Protein AF-V6CM00-F1 (afdb_monomer_lite)

InterPro domains:
  IPR006568 PSP, proline-rich [PF04046] (27-70)
  IPR006568 PSP, proline-rich [SM00581] (23-80)
  IPR052115 Nuclear exosome targeting complex subunit ZCCHC8 [PTHR13316] (8-297)

Radius of gyration: 37.34 Å; chains: 1; bounding box: 90×80×132 Å

pLDDT: mean 71.05, std 20.74, range [27.67, 96.81]

Secondary structure (DSSP, 8-state):
-------------HHHHHHHHHHTT--TT---HHHHHHTT--TTBPPHHHHHHHHH-HHHHS-HHHHHHHEEPS--PPPP--S---------GGGTSPPPPPEE-GGGPPP-BTTTB--TT-B-TTTTSS----HHHHHHHHHHHHHHHHHHHHHHHHHHHHHHHHHHHHHHHHHHHHHHHHHHHHHHHHHTTTT--SS-----------------PPP---TT----SSSS----PPBPTTSPBPP--PPPHHHHTT---------------HHHHHHHHHHHHTTSS----------

Foldseek 3Di:
DDDDDDDDDPPDDPVVVVVVVVVVVDDPQDDDPVRCVVVVHDPQEADPLLVVLVVCPLQRSQDVVLQVVQWDFPPPDDDDDDPPPPPPPPPPCVQLDQRQFTAGRLVSRGDHEPRQDYDDSHDDPVVPPDDHDHNVVSRVVNSVVSRVVSVVVSVVSSVVVVVVVVVVVVVVVVVVVVVVVVVVVVVVVVVVVVPPPDDDDDDDDDDDDDDDDDDDDDDPDDPDPDPPPPPDDDDDFDADPVRDTDPPPPDDPVVVVVPDDPDDDDPDPPDDDPVVVVVVVVVVVVPPPDDDDDDDDDD

Structure (mmCIF, N/CA/C/O backbone):
data_AF-V6CM00-F1
#
_entry.id   AF-V6CM00-F1
#
loop_
_atom_site.group_PDB
_atom_site.id
_atom_site.type_symbol
_atom_site.label_atom_id
_atom_site.label_alt_id
_atom_site.label_comp_id
_atom_site.label_asym_id
_atom_site.label_entity_id
_atom_site.label_seq_id
_atom_site.pdbx_PDB_ins_code
_atom_site.Cartn_x
_atom_site.Cartn_y
_atom_site.Cartn_z
_atom_site.occupancy
_atom_site.B_iso_or_equiv
_atom_site.auth_seq_id
_atom_site.auth_comp_id
_atom_site.auth_asym_id
_atom_site.auth_atom_id
_atom_site.pdbx_PDB_model_num
ATOM 1 N N . MET A 1 1 ? 9.760 -65.261 -2.259 1.00 43.38 1 MET A N 1
ATOM 2 C CA . MET A 1 1 ? 10.195 -64.013 -1.600 1.00 43.38 1 MET A CA 1
ATOM 3 C C . MET A 1 1 ? 10.427 -62.977 -2.680 1.00 43.38 1 MET A C 1
ATOM 5 O O . MET A 1 1 ? 11.330 -63.178 -3.476 1.00 43.38 1 MET A O 1
ATOM 9 N N . ASN A 1 2 ? 9.541 -61.985 -2.783 1.00 39.00 2 ASN A N 1
ATOM 10 C CA . ASN A 1 2 ? 9.792 -60.663 -3.369 1.00 39.00 2 ASN A CA 1
ATOM 11 C C . ASN A 1 2 ? 8.518 -59.828 -3.178 1.00 39.00 2 ASN A C 1
ATOM 13 O O . ASN A 1 2 ? 7.668 -59.746 -4.063 1.00 39.00 2 ASN A O 1
ATOM 17 N N . ASP A 1 3 ? 8.395 -59.248 -1.984 1.00 41.75 3 ASP A N 1
ATOM 18 C CA . ASP A 1 3 ? 7.401 -58.226 -1.674 1.00 41.75 3 ASP A CA 1
ATOM 19 C C . ASP A 1 3 ? 7.780 -56.929 -2.390 1.00 41.75 3 ASP A C 1
ATOM 21 O O . ASP A 1 3 ? 8.780 -56.284 -2.071 1.00 41.75 3 ASP A O 1
ATOM 25 N N . LYS A 1 4 ? 6.979 -56.531 -3.381 1.00 46.19 4 LYS A N 1
ATOM 26 C CA . LYS A 1 4 ? 7.024 -55.174 -3.927 1.00 46.19 4 LYS A CA 1
ATOM 27 C C . LYS A 1 4 ? 6.105 -54.297 -3.086 1.00 46.19 4 LYS A C 1
ATOM 29 O O . LYS A 1 4 ? 4.901 -54.250 -3.320 1.00 46.19 4 LYS A O 1
ATOM 34 N N . GLN A 1 5 ? 6.693 -53.588 -2.128 1.00 46.53 5 GLN A N 1
ATOM 35 C CA . GLN A 1 5 ? 6.055 -52.452 -1.468 1.00 46.53 5 GLN A CA 1
ATOM 36 C C . GLN A 1 5 ? 5.757 -51.376 -2.524 1.00 46.53 5 GLN A C 1
ATOM 38 O O . GLN A 1 5 ? 6.670 -50.759 -3.074 1.00 46.53 5 GLN A O 1
ATOM 43 N N . GLN A 1 6 ? 4.478 -51.172 -2.839 1.00 46.66 6 GLN A N 1
ATOM 44 C CA . GLN A 1 6 ? 4.027 -49.998 -3.580 1.00 46.66 6 GLN A CA 1
ATOM 45 C C . GLN A 1 6 ? 3.951 -48.824 -2.605 1.00 46.66 6 GLN A C 1
ATOM 47 O O . GLN A 1 6 ? 3.182 -48.837 -1.648 1.00 46.66 6 GLN A O 1
ATOM 52 N N . GLN A 1 7 ? 4.790 -47.818 -2.842 1.00 44.16 7 GLN A N 1
ATOM 53 C CA . GLN A 1 7 ? 4.744 -46.546 -2.134 1.00 44.16 7 GLN A CA 1
ATOM 54 C C . GLN A 1 7 ? 3.452 -45.811 -2.512 1.00 44.16 7 GLN A C 1
ATOM 56 O O . GLN A 1 7 ? 3.249 -45.448 -3.671 1.00 44.16 7 GLN A O 1
ATOM 61 N N . HIS A 1 8 ? 2.583 -45.586 -1.528 1.00 41.78 8 HIS A N 1
ATOM 62 C CA . HIS A 1 8 ? 1.455 -44.671 -1.652 1.00 41.78 8 HIS A CA 1
ATOM 63 C C . HIS A 1 8 ? 1.978 -43.235 -1.796 1.00 41.78 8 HIS A C 1
ATOM 65 O O . HIS A 1 8 ? 2.528 -42.666 -0.856 1.00 41.78 8 HIS A O 1
ATOM 71 N N . GLN A 1 9 ? 1.793 -42.640 -2.976 1.00 43.28 9 GLN A N 1
ATOM 72 C CA . GLN A 1 9 ? 1.913 -41.194 -3.164 1.00 43.28 9 GLN A CA 1
ATOM 73 C C . GLN A 1 9 ? 0.683 -40.516 -2.537 1.00 43.28 9 GLN A C 1
ATOM 75 O O . GLN A 1 9 ? -0.441 -40.948 -2.816 1.00 43.28 9 GLN A O 1
ATOM 80 N N . PRO A 1 10 ? 0.843 -39.466 -1.713 1.00 45.88 10 PRO A N 1
ATOM 81 C CA . PRO A 1 10 ? -0.291 -38.733 -1.176 1.00 45.88 10 PRO A CA 1
ATOM 82 C C . PRO A 1 10 ? -0.965 -37.966 -2.316 1.00 45.88 10 PRO A C 1
ATOM 84 O O . PRO A 1 10 ? -0.373 -37.084 -2.939 1.00 45.88 10 PRO A O 1
ATOM 87 N N . THR A 1 11 ? -2.221 -38.300 -2.598 1.00 48.75 11 THR A N 1
ATOM 88 C CA . THR A 1 11 ? -3.079 -37.585 -3.547 1.00 48.75 11 THR A CA 1
ATOM 89 C C . THR A 1 11 ? -3.454 -36.218 -2.974 1.00 48.75 11 THR A C 1
ATOM 91 O O . THR A 1 11 ? -4.554 -36.011 -2.461 1.00 48.75 11 THR A O 1
ATOM 94 N N . GLY A 1 12 ? -2.514 -35.276 -3.023 1.00 56.31 12 GLY A N 1
ATOM 95 C CA . GLY A 1 12 ? -2.785 -33.860 -2.819 1.00 56.31 12 GLY A CA 1
ATOM 96 C C . GLY A 1 12 ? -3.671 -33.319 -3.944 1.00 56.31 12 GLY A C 1
ATOM 97 O O . GLY A 1 12 ? -3.552 -33.726 -5.099 1.00 56.31 12 GLY A O 1
ATOM 98 N N . ARG A 1 13 ? -4.586 -32.406 -3.601 1.00 51.09 13 ARG A N 1
ATOM 99 C CA . ARG A 1 13 ? -5.523 -31.751 -4.528 1.00 51.09 13 ARG A CA 1
ATOM 100 C C . ARG A 1 13 ? -4.770 -31.148 -5.726 1.00 51.09 13 ARG A C 1
ATOM 102 O O . ARG A 1 13 ? -4.040 -30.173 -5.573 1.00 51.09 13 ARG A O 1
ATOM 109 N N . ILE A 1 14 ? -4.996 -31.699 -6.920 1.00 55.84 14 ILE A N 1
ATOM 110 C CA . ILE A 1 14 ? -4.357 -31.304 -8.193 1.00 55.84 14 ILE A CA 1
ATOM 111 C C . ILE A 1 14 ? -4.495 -29.794 -8.477 1.00 55.84 14 ILE A C 1
ATOM 113 O O . ILE A 1 14 ? -3.597 -29.200 -9.070 1.00 55.84 14 ILE A O 1
ATOM 117 N N . SER A 1 15 ? -5.563 -29.151 -7.991 1.00 56.91 15 SER A N 1
ATOM 118 C CA . SER A 1 15 ? -5.809 -27.713 -8.164 1.00 56.91 15 SER A CA 1
ATOM 119 C C . SER A 1 15 ? -4.736 -26.816 -7.533 1.00 56.91 15 SER A C 1
ATOM 121 O O . SER A 1 15 ? -4.312 -25.846 -8.159 1.00 56.91 15 SER A O 1
ATOM 123 N N . GLN A 1 16 ? -4.225 -27.162 -6.346 1.00 53.91 16 GLN A N 1
ATOM 124 C CA . GLN A 1 16 ? -3.239 -26.327 -5.645 1.00 53.91 16 GLN A CA 1
ATOM 125 C C . GLN A 1 16 ? -1.853 -26.384 -6.298 1.00 53.91 16 GLN A C 1
ATOM 127 O O . GLN A 1 16 ? -1.116 -25.399 -6.301 1.00 53.91 16 GLN A O 1
ATOM 132 N N . VAL A 1 17 ? -1.500 -27.524 -6.895 1.00 54.12 17 VAL A N 1
ATOM 133 C CA . VAL A 1 17 ? -0.193 -27.721 -7.536 1.00 54.12 17 VAL A CA 1
ATOM 134 C C . VAL A 1 17 ? -0.087 -26.897 -8.823 1.00 54.12 17 VAL A C 1
ATOM 136 O O . VAL A 1 17 ? 0.962 -26.314 -9.101 1.00 54.12 17 VAL A O 1
ATOM 139 N N . THR A 1 18 ? -1.173 -26.787 -9.594 1.00 56.72 18 THR A N 1
ATOM 140 C CA . THR A 1 18 ? -1.199 -25.968 -10.815 1.00 56.72 18 THR A CA 1
ATOM 141 C C . THR A 1 18 ? -1.167 -24.467 -10.540 1.00 56.72 18 THR A C 1
ATOM 143 O O . THR A 1 18 ? -0.502 -23.744 -11.281 1.00 56.72 18 THR A O 1
ATOM 146 N N . GLU A 1 19 ? -1.828 -23.994 -9.480 1.00 57.38 19 GLU A N 1
ATOM 147 C CA . GLU A 1 19 ? -1.820 -22.574 -9.101 1.00 57.38 19 GLU A CA 1
ATOM 148 C C . GLU A 1 19 ? -0.427 -22.135 -8.645 1.00 57.38 19 GLU A C 1
ATOM 150 O O . GLU A 1 19 ? 0.125 -21.191 -9.205 1.00 57.38 19 GLU A O 1
ATOM 155 N N . GLN A 1 20 ? 0.219 -22.888 -7.751 1.00 57.66 20 GLN A N 1
ATOM 156 C CA . GLN A 1 20 ? 1.564 -22.558 -7.259 1.00 57.66 20 GLN A CA 1
ATOM 157 C C . GLN A 1 20 ? 2.617 -22.520 -8.382 1.00 57.66 20 GLN A C 1
ATOM 159 O O . GLN A 1 20 ? 3.494 -21.652 -8.401 1.00 57.66 20 GLN A O 1
ATOM 164 N N . GLN A 1 21 ? 2.519 -23.422 -9.365 1.00 58.22 21 GLN A N 1
ATOM 165 C CA . GLN A 1 21 ? 3.430 -23.448 -10.515 1.00 58.22 21 GLN A CA 1
ATOM 166 C C . GLN A 1 21 ? 3.191 -22.303 -11.513 1.00 58.22 21 GLN A C 1
ATOM 168 O O . GLN A 1 21 ? 4.114 -21.922 -12.241 1.00 58.22 21 GLN A O 1
ATOM 173 N N . GLN A 1 22 ? 1.975 -21.755 -11.585 1.00 59.97 22 GLN A N 1
ATOM 174 C CA . GLN A 1 22 ? 1.655 -20.599 -12.427 1.00 59.97 22 GLN A CA 1
ATOM 175 C C . GLN A 1 22 ? 1.949 -19.275 -11.711 1.00 59.97 22 GLN A C 1
ATOM 177 O O . GLN A 1 22 ? 2.530 -18.376 -12.318 1.00 59.97 22 GLN A O 1
ATOM 182 N N . GLU A 1 23 ? 1.648 -19.173 -10.418 1.00 58.47 23 GLU A N 1
ATOM 183 C CA . GLU A 1 23 ? 1.944 -18.010 -9.577 1.00 58.47 23 GLU A CA 1
ATOM 184 C C . GLU A 1 23 ? 3.448 -17.746 -9.462 1.00 58.47 23 GLU A C 1
ATOM 186 O O . GLU A 1 23 ? 3.878 -16.596 -9.525 1.00 58.47 23 GLU A O 1
ATOM 191 N N . ALA A 1 24 ? 4.281 -18.792 -9.416 1.00 62.12 24 ALA A N 1
ATOM 192 C CA . ALA A 1 24 ? 5.736 -18.632 -9.415 1.00 62.12 24 ALA A CA 1
ATOM 193 C C . ALA A 1 24 ? 6.270 -17.899 -10.666 1.00 62.12 24 ALA A C 1
ATOM 195 O O . ALA A 1 24 ? 7.333 -17.270 -10.617 1.00 62.12 24 ALA A O 1
ATOM 196 N N . LYS A 1 25 ? 5.541 -17.958 -11.791 1.00 79.62 25 LYS A N 1
ATOM 197 C CA . LYS A 1 25 ? 5.947 -17.340 -13.063 1.00 79.62 25 LYS A CA 1
ATOM 198 C C . LYS A 1 25 ? 5.641 -15.845 -13.109 1.00 79.62 25 LYS A C 1
ATOM 200 O O . LYS A 1 25 ? 6.354 -15.106 -13.790 1.00 79.62 25 LYS A O 1
ATOM 205 N N . PHE A 1 26 ? 4.613 -15.389 -12.397 1.00 86.50 26 PHE A N 1
ATOM 206 C CA . PHE A 1 26 ? 4.154 -14.005 -12.455 1.00 86.50 26 PHE A CA 1
ATOM 207 C C . PHE A 1 26 ? 4.493 -13.265 -11.169 1.00 86.50 26 PHE A C 1
ATOM 209 O O . PHE A 1 26 ? 3.951 -13.533 -10.103 1.00 86.50 26 PHE A O 1
ATOM 216 N N . LYS A 1 27 ? 5.388 -12.281 -11.282 1.00 90.00 27 LYS A N 1
ATOM 217 C CA . LYS A 1 27 ? 5.737 -11.397 -10.170 1.00 90.00 27 LYS A CA 1
ATOM 218 C C . LYS A 1 27 ? 5.131 -10.016 -10.394 1.00 90.00 27 LYS A C 1
ATOM 220 O O . LYS A 1 27 ? 5.276 -9.475 -11.494 1.00 90.00 27 LYS A O 1
ATOM 225 N N . PRO A 1 28 ? 4.501 -9.415 -9.374 1.00 91.81 28 PRO A N 1
ATOM 226 C CA . PRO A 1 28 ? 4.013 -8.048 -9.481 1.00 91.81 28 PRO A CA 1
ATOM 227 C C . PRO A 1 28 ? 5.147 -7.083 -9.823 1.00 91.81 28 PRO A C 1
ATOM 229 O O . PRO A 1 28 ? 6.302 -7.283 -9.440 1.00 91.81 28 PRO A O 1
ATOM 232 N N . GLY A 1 29 ? 4.808 -6.058 -10.602 1.00 90.88 29 GLY A N 1
ATOM 233 C CA . GLY A 1 29 ? 5.762 -5.061 -11.087 1.00 90.88 29 GLY A CA 1
ATOM 234 C C . GLY A 1 29 ? 6.684 -5.531 -12.220 1.00 90.88 29 GLY A C 1
ATOM 235 O O . GLY A 1 29 ? 7.403 -4.708 -12.786 1.00 90.88 29 GLY A O 1
ATOM 236 N N . ARG A 1 30 ? 6.646 -6.814 -12.616 1.00 91.75 30 ARG A N 1
ATOM 237 C CA . ARG A 1 30 ? 7.379 -7.337 -13.779 1.00 91.75 30 ARG A CA 1
ATOM 238 C C . ARG A 1 30 ? 6.427 -7.748 -14.893 1.00 91.75 30 ARG A C 1
ATOM 240 O O . ARG A 1 30 ? 5.500 -8.522 -14.684 1.00 91.75 30 ARG A O 1
ATOM 247 N N . LEU A 1 31 ? 6.703 -7.263 -16.100 1.00 92.25 31 LEU A N 1
ATOM 248 C CA . LEU A 1 31 ? 5.971 -7.631 -17.308 1.00 92.25 31 LEU A CA 1
ATOM 249 C C . LEU A 1 31 ? 6.821 -8.544 -18.179 1.00 92.25 31 LEU A C 1
ATOM 251 O O . LEU A 1 31 ? 8.006 -8.279 -18.384 1.00 92.25 31 LEU A O 1
ATOM 255 N N . SER A 1 32 ? 6.201 -9.589 -18.724 1.00 93.00 32 SER A N 1
ATOM 256 C CA . SER A 1 32 ? 6.838 -10.429 -19.737 1.00 93.00 32 SER A CA 1
ATOM 257 C C . SER A 1 32 ? 7.024 -9.651 -21.043 1.00 93.00 32 SER A C 1
ATOM 259 O O . SER A 1 32 ? 6.257 -8.736 -21.356 1.00 93.00 32 SER A O 1
ATOM 261 N N . GLN A 1 33 ? 8.020 -10.037 -21.844 1.00 93.25 33 GLN A N 1
ATOM 262 C CA . GLN A 1 33 ? 8.288 -9.373 -23.123 1.00 93.25 33 GLN A CA 1
ATOM 263 C C . GLN A 1 33 ? 7.101 -9.480 -24.090 1.00 93.25 33 GLN A C 1
ATOM 265 O O . GLN A 1 33 ? 6.806 -8.536 -24.820 1.00 93.25 33 GLN A O 1
ATOM 270 N N . ASN A 1 34 ? 6.387 -10.607 -24.065 1.00 95.12 34 ASN A N 1
ATOM 271 C CA . ASN A 1 34 ? 5.190 -10.810 -24.880 1.00 95.12 34 ASN A CA 1
ATOM 272 C C . ASN A 1 34 ? 4.064 -9.858 -24.463 1.00 95.12 34 ASN A C 1
ATOM 274 O O . ASN A 1 34 ? 3.433 -9.254 -25.325 1.00 95.12 34 ASN A O 1
ATOM 278 N N . LEU A 1 35 ? 3.858 -9.668 -23.154 1.00 93.56 35 LEU A N 1
ATOM 279 C CA . LEU A 1 35 ? 2.861 -8.726 -22.651 1.00 93.56 35 LEU A CA 1
ATOM 280 C C . LEU A 1 35 ? 3.238 -7.278 -22.985 1.00 93.56 35 LEU A C 1
ATOM 282 O O . LEU A 1 35 ? 2.377 -6.513 -23.403 1.00 93.56 35 LEU A O 1
ATOM 286 N N . ARG A 1 36 ? 4.521 -6.905 -22.871 1.00 95.31 36 ARG A N 1
ATOM 287 C CA . ARG A 1 36 ? 4.994 -5.573 -23.288 1.00 95.31 36 ARG A CA 1
ATOM 288 C C . ARG A 1 36 ? 4.700 -5.306 -24.763 1.00 95.31 36 ARG A C 1
ATOM 290 O O . ARG A 1 36 ? 4.131 -4.268 -25.075 1.00 95.31 36 ARG A O 1
ATOM 297 N N . LYS A 1 37 ? 4.999 -6.264 -25.648 1.00 96.69 37 LYS A N 1
ATOM 298 C CA . LYS A 1 37 ? 4.678 -6.166 -27.082 1.00 96.69 37 LYS A CA 1
ATOM 299 C C . LYS A 1 37 ? 3.174 -6.023 -27.330 1.00 96.69 37 LYS A C 1
ATOM 301 O O . LYS A 1 37 ? 2.784 -5.179 -28.124 1.00 96.69 37 LYS A O 1
ATOM 306 N N . ALA A 1 38 ? 2.343 -6.802 -26.635 1.00 96.81 38 ALA A N 1
ATOM 307 C CA . ALA A 1 38 ? 0.885 -6.725 -26.760 1.00 96.81 38 ALA A CA 1
ATOM 308 C C . ALA A 1 38 ? 0.313 -5.375 -26.292 1.00 96.81 38 ALA A C 1
ATOM 310 O O . ALA A 1 38 ? -0.678 -4.901 -26.835 1.00 96.81 38 ALA A O 1
ATOM 311 N N . LEU A 1 39 ? 0.954 -4.749 -25.303 1.00 95.44 39 LEU A N 1
ATOM 312 C CA . LEU A 1 39 ? 0.601 -3.422 -24.796 1.00 95.44 39 LEU A CA 1
ATOM 313 C C . LEU A 1 39 ? 1.291 -2.277 -25.555 1.00 95.44 39 LEU A C 1
ATOM 315 O O . LEU A 1 39 ? 1.176 -1.126 -25.136 1.00 95.44 39 LEU A O 1
ATOM 319 N N . SER A 1 40 ? 2.028 -2.572 -26.632 1.00 95.69 40 SER A N 1
ATOM 320 C CA . SER A 1 40 ? 2.827 -1.595 -27.385 1.00 95.69 40 SER A CA 1
ATOM 321 C C . SER A 1 40 ? 3.796 -0.792 -26.503 1.00 95.69 40 SER A C 1
ATOM 323 O O . SER A 1 40 ? 4.019 0.398 -26.721 1.00 95.69 40 SER A O 1
ATOM 325 N N . LEU A 1 41 ? 4.369 -1.445 -25.488 1.00 95.12 41 LEU A N 1
ATOM 326 C CA . LEU A 1 41 ? 5.370 -0.878 -24.588 1.00 95.12 41 LEU A CA 1
ATOM 327 C C . LEU A 1 41 ? 6.775 -1.314 -25.007 1.00 95.12 41 LEU A C 1
ATOM 329 O O . LEU A 1 41 ? 7.030 -2.497 -25.252 1.00 95.12 41 LEU A O 1
ATOM 333 N N . GLY A 1 42 ? 7.708 -0.365 -25.014 1.00 94.25 42 GLY A N 1
ATOM 334 C CA . GLY A 1 42 ? 9.131 -0.643 -25.127 1.00 94.25 42 GLY A CA 1
ATOM 335 C C . GLY A 1 42 ? 9.685 -1.445 -23.936 1.00 94.25 42 GLY A C 1
ATOM 336 O O . GLY A 1 42 ? 9.011 -1.627 -22.910 1.00 94.25 42 GLY A O 1
ATOM 337 N N . PRO A 1 43 ? 10.933 -1.935 -24.048 1.00 92.06 43 PRO A N 1
ATOM 338 C CA . PRO A 1 43 ? 11.588 -2.688 -22.976 1.00 92.06 43 PRO A CA 1
ATOM 339 C C . PRO A 1 43 ? 11.733 -1.857 -21.693 1.00 92.06 43 PRO A C 1
ATOM 341 O O . PRO A 1 43 ? 11.446 -2.363 -20.609 1.00 92.06 43 PRO A O 1
ATOM 344 N N . ASP A 1 44 ? 12.068 -0.573 -21.837 1.00 93.81 44 ASP A N 1
ATOM 345 C CA . ASP A 1 44 ? 12.322 0.361 -20.733 1.00 93.81 44 ASP A CA 1
ATOM 346 C C . ASP A 1 44 ? 11.212 1.401 -20.539 1.00 93.81 44 ASP A C 1
ATOM 348 O O . ASP A 1 44 ? 11.384 2.369 -19.801 1.00 93.81 44 ASP A O 1
ATOM 352 N N . ASP A 1 45 ? 10.067 1.225 -21.199 1.00 94.44 45 ASP A N 1
ATOM 353 C CA . ASP A 1 45 ? 8.936 2.134 -21.027 1.00 94.44 45 ASP A CA 1
ATOM 354 C C . ASP A 1 45 ? 8.214 1.848 -19.705 1.00 94.44 45 ASP A C 1
ATOM 356 O O . ASP A 1 45 ? 7.939 0.689 -19.351 1.00 94.44 45 ASP A O 1
ATOM 360 N N . ILE A 1 46 ? 7.878 2.929 -18.996 1.00 94.56 46 ILE A N 1
ATOM 361 C CA . ILE A 1 46 ? 7.039 2.900 -17.798 1.00 94.56 46 ILE A CA 1
ATOM 362 C C . ILE A 1 46 ? 5.575 2.690 -18.222 1.00 94.56 46 ILE A C 1
ATOM 364 O O . ILE A 1 46 ? 5.052 3.466 -19.028 1.00 94.56 46 ILE A O 1
ATOM 368 N N . PRO A 1 47 ? 4.879 1.671 -17.689 1.00 95.12 47 PRO A N 1
ATOM 369 C CA . PRO A 1 47 ? 3.470 1.462 -18.001 1.00 95.12 47 PRO A CA 1
ATOM 370 C C . PRO A 1 47 ? 2.549 2.577 -17.484 1.00 95.12 47 PRO A C 1
ATOM 372 O O . PRO A 1 47 ? 2.780 3.146 -16.420 1.00 95.12 47 PRO A O 1
ATOM 375 N N . GLU A 1 48 ? 1.426 2.810 -18.171 1.00 94.56 48 GLU A N 1
ATOM 376 C CA . GLU A 1 48 ? 0.506 3.922 -17.867 1.00 94.56 48 GLU A CA 1
ATOM 377 C C . GLU A 1 48 ? -0.043 3.912 -16.430 1.00 94.56 48 GLU A C 1
ATOM 379 O O . GLU A 1 48 ? -0.212 4.953 -15.798 1.00 94.56 48 GLU A O 1
ATOM 384 N N . TRP A 1 49 ? -0.311 2.733 -15.862 1.00 95.38 49 TRP A N 1
ATOM 385 C CA . TRP A 1 49 ? -0.809 2.655 -14.487 1.00 95.38 49 TRP A CA 1
ATOM 386 C C . TRP A 1 49 ? 0.211 3.119 -13.453 1.00 95.38 49 TRP A C 1
ATOM 388 O O . TRP A 1 49 ? -0.207 3.605 -12.410 1.00 95.38 49 TRP A O 1
ATOM 398 N N . VAL A 1 50 ? 1.512 3.043 -13.736 1.00 95.56 50 VAL A N 1
ATOM 399 C CA . VAL A 1 50 ? 2.537 3.572 -12.830 1.00 95.56 50 VAL A CA 1
ATOM 400 C C . VAL A 1 50 ? 2.424 5.092 -12.730 1.00 95.56 50 VAL A C 1
ATOM 402 O O . VAL A 1 50 ? 2.496 5.637 -11.633 1.00 95.56 50 VAL A O 1
ATOM 405 N N . TYR A 1 51 ? 2.133 5.782 -13.834 1.00 95.06 51 TYR A N 1
ATOM 406 C CA . TYR A 1 51 ? 1.848 7.218 -13.801 1.00 95.06 51 TYR A CA 1
ATOM 407 C C . TYR A 1 51 ? 0.610 7.546 -12.964 1.00 95.06 51 TYR A C 1
ATOM 409 O O . TYR A 1 51 ? 0.596 8.524 -12.221 1.00 95.06 51 TYR A O 1
ATOM 417 N N . ARG A 1 52 ? -0.419 6.694 -13.006 1.00 95.25 52 ARG A N 1
ATOM 418 C CA . ARG A 1 52 ? -1.584 6.838 -12.119 1.00 95.25 52 ARG A CA 1
ATOM 419 C C . ARG A 1 52 ? -1.219 6.632 -10.650 1.00 95.25 52 ARG A C 1
ATOM 421 O O . ARG A 1 52 ? -1.678 7.406 -9.818 1.00 95.25 52 ARG A O 1
ATOM 428 N N . MET A 1 53 ? -0.360 5.660 -10.340 1.00 95.06 53 MET A N 1
ATOM 429 C CA . MET A 1 53 ? 0.155 5.463 -8.980 1.00 95.06 53 MET A CA 1
ATOM 430 C C . MET A 1 53 ? 0.878 6.722 -8.485 1.00 95.06 53 MET A C 1
ATOM 432 O O . MET A 1 53 ? 0.592 7.191 -7.390 1.00 95.06 53 MET A O 1
ATOM 436 N N . ARG A 1 54 ? 1.733 7.337 -9.315 1.00 94.19 54 ARG A N 1
ATOM 437 C CA . ARG A 1 54 ? 2.431 8.592 -8.976 1.00 94.19 54 ARG A CA 1
ATOM 438 C C . ARG A 1 54 ? 1.472 9.726 -8.615 1.00 94.19 54 ARG A C 1
ATOM 440 O O . ARG A 1 54 ? 1.684 10.406 -7.618 1.00 94.19 54 ARG A O 1
ATOM 447 N N . ARG A 1 55 ? 0.392 9.902 -9.387 1.00 93.81 55 ARG A N 1
ATOM 448 C CA . ARG A 1 55 ? -0.625 10.949 -9.148 1.00 93.81 55 ARG A CA 1
ATOM 449 C C . ARG A 1 55 ? -1.396 10.760 -7.842 1.00 93.81 55 ARG A C 1
ATOM 451 O O . ARG A 1 55 ? -1.853 11.741 -7.271 1.00 93.81 55 ARG A O 1
ATOM 458 N N . LEU A 1 56 ? -1.552 9.518 -7.385 1.00 93.56 56 LEU A N 1
ATOM 459 C CA . LEU A 1 56 ? -2.180 9.204 -6.099 1.00 93.56 56 LEU A CA 1
ATOM 460 C C . LEU A 1 56 ? -1.224 9.408 -4.909 1.00 93.56 56 LEU A C 1
ATOM 462 O O . LEU A 1 56 ? -1.680 9.435 -3.769 1.00 93.56 56 LEU A O 1
ATOM 466 N N . GLY A 1 57 ? 0.078 9.568 -5.161 1.00 91.25 57 GLY A N 1
ATOM 467 C CA . GLY A 1 57 ? 1.118 9.701 -4.140 1.00 91.25 57 GLY A CA 1
ATOM 468 C C . GLY A 1 57 ? 1.714 8.360 -3.699 1.00 91.25 57 GLY A C 1
ATOM 469 O O . GLY A 1 57 ? 1.245 7.289 -4.080 1.00 91.25 57 GLY A O 1
ATOM 470 N N . PHE A 1 58 ? 2.772 8.405 -2.885 1.00 88.50 58 PHE A N 1
ATOM 471 C CA . PHE A 1 58 ? 3.554 7.215 -2.514 1.00 88.50 58 PHE A CA 1
ATOM 472 C C . PHE A 1 58 ? 2.755 6.168 -1.727 1.00 88.50 58 PHE A C 1
ATOM 474 O O . PHE A 1 58 ? 2.865 4.979 -2.016 1.00 88.50 58 PHE A O 1
ATOM 481 N N . TYR A 1 59 ? 1.915 6.602 -0.783 1.00 90.06 59 TYR A N 1
ATOM 482 C CA . TYR A 1 59 ? 1.105 5.701 0.038 1.00 90.06 59 TYR A CA 1
ATOM 483 C C . TYR A 1 59 ? -0.142 5.199 -0.699 1.00 90.06 59 TYR A C 1
ATOM 485 O O . TYR A 1 59 ? -0.275 4.005 -0.956 1.00 90.06 59 TYR A O 1
ATOM 493 N N . ARG A 1 60 ? -1.026 6.112 -1.127 1.00 92.94 60 ARG A N 1
ATOM 494 C CA . ARG A 1 60 ? -2.292 5.750 -1.798 1.00 92.94 60 ARG A CA 1
ATOM 495 C C . ARG A 1 60 ? -2.102 5.203 -3.214 1.00 92.94 60 ARG A C 1
ATOM 497 O O . ARG A 1 60 ? -2.995 4.541 -3.737 1.00 92.94 60 ARG A O 1
ATOM 504 N N . GLY A 1 61 ? -0.969 5.494 -3.848 1.00 94.94 61 GLY A N 1
ATOM 505 C CA . GLY A 1 61 ? -0.607 4.944 -5.148 1.00 94.94 61 GLY A CA 1
ATOM 506 C C . GLY A 1 61 ? -0.029 3.538 -5.069 1.00 94.94 61 GLY A C 1
ATOM 507 O O . GLY A 1 61 ? -0.156 2.786 -6.035 1.00 94.94 61 GLY A O 1
ATOM 508 N N . TYR A 1 62 ? 0.581 3.149 -3.944 1.00 95.75 62 TYR A N 1
ATOM 509 C CA . TYR A 1 62 ? 1.086 1.792 -3.788 1.00 95.75 62 TYR A CA 1
ATOM 510 C C . TYR A 1 62 ? -0.088 0.805 -3.666 1.00 95.75 62 TYR A C 1
ATOM 512 O O . TYR A 1 62 ? -1.057 1.085 -2.958 1.00 95.75 62 TYR A O 1
ATOM 520 N N . PRO A 1 63 ? -0.061 -0.359 -4.342 1.00 95.94 63 PRO A N 1
ATOM 521 C CA . PRO A 1 63 ? -1.246 -1.203 -4.393 1.00 95.94 63 PRO A CA 1
ATOM 522 C C . PRO A 1 63 ? -1.639 -1.739 -3.004 1.00 95.94 63 PRO A C 1
ATOM 524 O O . PRO A 1 63 ? -0.839 -2.430 -2.361 1.00 95.94 63 PRO A O 1
ATOM 527 N N . PRO A 1 64 ? -2.891 -1.525 -2.558 1.00 94.31 64 PRO A N 1
ATOM 528 C CA . PRO A 1 64 ? -3.297 -1.801 -1.180 1.00 94.31 64 PRO A CA 1
ATOM 529 C C . PRO A 1 64 ? -3.258 -3.294 -0.835 1.00 94.31 64 PRO A C 1
ATOM 531 O O . PRO A 1 64 ? -2.927 -3.673 0.285 1.00 94.31 64 PRO A O 1
ATOM 534 N N . GLY A 1 65 ? -3.544 -4.176 -1.799 1.00 94.19 65 GLY A N 1
ATOM 535 C CA . GLY A 1 65 ? -3.469 -5.625 -1.586 1.00 94.19 65 GLY A CA 1
ATOM 536 C C . GLY A 1 65 ? -2.048 -6.112 -1.290 1.00 94.19 65 GLY A C 1
ATOM 537 O O . GLY A 1 65 ? -1.858 -6.981 -0.442 1.00 94.19 65 GLY A O 1
ATOM 538 N N . TYR A 1 66 ? -1.043 -5.530 -1.949 1.00 94.69 66 TYR A N 1
ATOM 539 C CA . TYR A 1 66 ? 0.359 -5.850 -1.683 1.00 94.69 66 TYR A CA 1
ATOM 540 C C . TYR A 1 66 ? 0.867 -5.163 -0.417 1.00 94.69 66 TYR A C 1
ATOM 542 O O . TYR A 1 66 ? 1.626 -5.779 0.324 1.00 94.69 66 TYR A O 1
ATOM 550 N N . LEU A 1 67 ? 0.383 -3.953 -0.120 1.00 93.62 67 LEU A N 1
ATOM 551 C CA . LEU A 1 67 ? 0.658 -3.273 1.146 1.00 93.62 67 LEU A CA 1
ATOM 552 C C . LEU A 1 67 ? 0.220 -4.122 2.341 1.00 93.62 67 LEU A C 1
ATOM 554 O O . LEU A 1 67 ? 1.009 -4.393 3.238 1.00 93.62 67 LEU A O 1
ATOM 558 N N . ARG A 1 68 ? -1.014 -4.635 2.314 1.00 92.75 68 ARG A N 1
ATOM 559 C CA . ARG A 1 68 ? -1.545 -5.499 3.380 1.00 92.75 68 ARG A CA 1
ATOM 560 C C . ARG A 1 68 ? -0.707 -6.760 3.584 1.00 92.75 68 ARG A C 1
ATOM 562 O O . ARG A 1 68 ? -0.541 -7.189 4.717 1.00 92.75 68 ARG A O 1
ATOM 569 N N . LYS A 1 69 ? -0.165 -7.336 2.505 1.00 92.94 69 LYS A N 1
ATOM 570 C CA . LYS A 1 69 ? 0.716 -8.515 2.567 1.00 92.94 69 LYS A CA 1
ATOM 571 C C . LYS A 1 69 ? 2.104 -8.196 3.128 1.00 92.94 69 LYS A C 1
ATOM 573 O O . LYS A 1 69 ? 2.728 -9.088 3.699 1.00 92.94 69 LYS A O 1
ATOM 578 N N . SER A 1 70 ? 2.589 -6.963 2.962 1.00 92.94 70 SER A N 1
ATOM 579 C CA . SER A 1 70 ? 3.861 -6.522 3.543 1.00 92.94 70 SER A CA 1
ATOM 580 C C . SER A 1 70 ? 3.764 -6.129 5.015 1.00 92.94 70 SER A C 1
ATOM 582 O O . SER A 1 70 ? 4.796 -6.012 5.664 1.00 92.94 70 SER A O 1
ATOM 584 N N . LEU A 1 71 ? 2.560 -5.944 5.557 1.00 93.44 71 LEU A N 1
ATOM 585 C CA . LEU A 1 71 ? 2.370 -5.611 6.966 1.00 93.44 71 LEU A CA 1
ATOM 586 C C . LEU A 1 71 ? 2.472 -6.852 7.854 1.00 93.44 71 LEU A C 1
ATOM 588 O O . LEU A 1 71 ? 1.776 -7.846 7.648 1.00 93.44 71 LEU A O 1
ATOM 592 N N . LYS A 1 72 ? 3.304 -6.762 8.889 1.00 90.62 72 LYS A N 1
ATOM 593 C CA . LYS A 1 72 ? 3.358 -7.706 10.002 1.00 90.62 72 LYS A CA 1
ATOM 594 C C . LYS A 1 72 ? 2.550 -7.125 11.161 1.00 90.62 72 LYS A C 1
ATOM 596 O O . LYS A 1 72 ? 2.840 -6.032 11.639 1.00 90.62 72 LYS A O 1
ATOM 601 N N . ARG A 1 73 ? 1.527 -7.858 11.602 1.00 83.81 73 ARG A N 1
ATOM 602 C CA . ARG A 1 73 ? 0.777 -7.558 12.827 1.00 83.81 73 ARG A CA 1
ATOM 603 C C . ARG A 1 73 ? 1.316 -8.457 13.924 1.00 83.81 73 ARG A C 1
ATOM 605 O O . ARG A 1 73 ? 1.260 -9.673 13.775 1.00 83.81 73 ARG A O 1
ATOM 612 N N . GLU A 1 74 ? 1.850 -7.871 14.984 1.00 72.06 74 GLU A N 1
ATOM 613 C CA . GLU A 1 74 ? 2.439 -8.642 16.086 1.00 72.06 74 GLU A CA 1
ATOM 614 C C . GLU A 1 74 ? 1.390 -9.045 17.139 1.00 72.06 74 GLU A C 1
ATOM 616 O O . GLU A 1 74 ? 1.619 -9.977 17.898 1.00 72.06 74 GLU A O 1
ATOM 621 N N . PHE A 1 75 ? 0.199 -8.433 17.105 1.00 64.75 75 PHE A N 1
ATOM 622 C CA . PHE A 1 75 ? -0.826 -8.516 18.163 1.00 64.75 75 PHE A CA 1
ATOM 623 C C . PHE A 1 75 ? -2.130 -9.179 17.714 1.00 64.75 75 PHE A C 1
ATOM 625 O O . PHE A 1 75 ? -3.187 -8.921 18.277 1.00 64.75 75 PHE A O 1
ATOM 632 N N . ALA A 1 76 ? -2.104 -10.000 16.662 1.00 61.56 76 ALA A N 1
ATOM 633 C CA . ALA A 1 76 ? -3.275 -10.799 16.303 1.00 61.56 76 ALA A CA 1
ATOM 634 C C . ALA A 1 76 ? -3.404 -11.988 17.272 1.00 61.56 76 ALA A C 1
ATOM 636 O O . ALA A 1 76 ? -3.233 -13.138 16.876 1.00 61.56 76 ALA A O 1
ATOM 637 N N . THR A 1 77 ? -3.638 -11.712 18.555 1.00 61.06 77 THR A N 1
ATOM 638 C CA . THR A 1 77 ? -3.985 -12.731 19.541 1.00 61.06 77 THR A CA 1
ATOM 639 C C . THR A 1 77 ? -5.458 -13.080 19.359 1.00 61.06 77 THR A C 1
ATOM 641 O O . THR A 1 77 ? -6.337 -12.219 19.324 1.00 61.06 77 THR A O 1
ATOM 644 N N . LEU A 1 78 ? -5.730 -14.366 19.148 1.00 68.50 78 LEU A N 1
ATOM 645 C CA . LEU A 1 78 ? -7.089 -14.885 19.094 1.00 68.50 78 LEU A CA 1
ATOM 646 C C . LEU A 1 78 ? -7.655 -14.846 20.518 1.00 68.50 78 LEU A C 1
ATOM 648 O O . LEU A 1 78 ? -7.102 -15.500 21.401 1.00 68.50 78 LEU A O 1
ATOM 652 N N . LYS A 1 79 ? -8.737 -14.097 20.749 1.00 67.81 79 LYS A N 1
ATOM 653 C CA . LYS A 1 79 ? -9.480 -14.190 22.011 1.00 67.81 79 LYS A CA 1
ATOM 654 C C . LYS A 1 79 ? -10.271 -15.494 22.015 1.00 67.81 79 LYS A C 1
ATOM 656 O O . LYS A 1 79 ? -11.102 -15.712 21.136 1.00 67.81 79 LYS A O 1
ATOM 661 N N . ILE A 1 80 ? -9.970 -16.365 22.971 1.00 73.62 80 ILE A N 1
ATOM 662 C CA . ILE A 1 80 ? -10.671 -17.633 23.178 1.00 73.62 80 ILE A CA 1
ATOM 663 C C . ILE A 1 80 ? -11.635 -17.413 24.341 1.00 73.62 80 ILE A C 1
ATOM 665 O O . ILE A 1 80 ? -11.195 -17.124 25.450 1.00 73.62 80 ILE A O 1
ATOM 669 N N . TYR A 1 81 ? -12.933 -17.530 24.076 1.00 73.38 81 TYR A N 1
ATOM 670 C CA . TYR A 1 81 ? -13.958 -17.538 25.115 1.00 73.38 81 TYR A CA 1
ATOM 671 C C . TYR A 1 81 ? -14.217 -18.994 25.509 1.00 73.38 81 TYR A C 1
ATOM 673 O O . TYR A 1 81 ? -14.670 -19.786 24.682 1.00 73.38 81 TYR A O 1
ATOM 681 N N . SER A 1 82 ? -13.860 -19.355 26.740 1.00 72.12 82 SER A N 1
ATOM 682 C CA . SER A 1 82 ? -14.166 -20.658 27.340 1.00 72.12 82 SER A CA 1
ATOM 683 C C . SER A 1 82 ? -15.548 -20.605 27.998 1.00 72.12 82 SER A C 1
ATOM 685 O O . SER A 1 82 ? -15.906 -19.584 28.574 1.00 72.12 82 SER A O 1
ATOM 687 N N . GLU A 1 83 ? -16.294 -21.709 27.963 1.00 68.44 83 GLU A N 1
ATOM 688 C CA . GLU A 1 83 ? -17.645 -21.844 28.548 1.00 68.44 83 GLU A CA 1
ATOM 689 C C . GLU A 1 83 ? -17.653 -22.009 30.087 1.00 68.44 83 GLU A C 1
ATOM 691 O O . GLU A 1 83 ? -18.719 -22.114 30.692 1.00 68.44 83 GLU A O 1
ATOM 696 N N . ASP A 1 84 ? -16.482 -22.014 30.741 1.00 57.16 84 ASP A N 1
ATOM 697 C CA . ASP A 1 84 ? -16.372 -22.070 32.205 1.00 57.16 84 ASP A CA 1
ATOM 698 C C . ASP A 1 84 ? -16.743 -20.710 32.816 1.00 57.16 84 ASP A C 1
ATOM 700 O O . ASP A 1 84 ? -15.920 -19.815 33.023 1.00 57.16 84 ASP A O 1
ATOM 704 N N . HIS A 1 85 ? -18.035 -20.558 33.090 1.00 54.72 85 HIS A N 1
ATOM 705 C CA . HIS A 1 85 ? -18.627 -19.423 33.779 1.00 54.72 85 HIS A CA 1
ATOM 706 C C . HIS A 1 85 ? -18.242 -19.397 35.268 1.00 54.72 85 HIS A C 1
ATOM 708 O O . HIS A 1 85 ? -19.038 -19.749 36.133 1.00 54.72 85 HIS A O 1
ATOM 714 N N . ASN A 1 86 ? -17.052 -18.882 35.583 1.00 51.50 86 ASN A N 1
ATOM 715 C CA . ASN A 1 86 ? -16.908 -18.017 36.754 1.00 51.50 86 ASN A CA 1
ATOM 716 C C . ASN A 1 86 ? -17.002 -16.582 36.251 1.00 51.50 86 ASN A C 1
ATOM 718 O O . ASN A 1 86 ? -16.037 -15.992 35.774 1.00 51.50 86 ASN A O 1
ATOM 722 N N . GLN A 1 87 ? -18.225 -16.069 36.293 1.00 51.50 87 GLN A N 1
ATOM 723 C CA . GLN A 1 87 ? -18.644 -14.762 35.809 1.00 51.50 87 GLN A CA 1
ATOM 724 C C . GLN A 1 87 ? -18.180 -13.652 36.767 1.00 51.50 87 GLN A C 1
ATOM 726 O O . GLN A 1 87 ? -18.968 -12.826 37.211 1.00 51.50 87 GLN A O 1
ATOM 731 N N . GLU A 1 88 ? -16.895 -13.645 37.115 1.00 48.84 88 GLU A N 1
ATOM 732 C CA . GLU A 1 88 ? -16.230 -12.412 37.505 1.00 48.84 88 GLU A CA 1
ATOM 733 C C . GLU A 1 88 ? -15.854 -11.732 36.200 1.00 48.84 88 GLU A C 1
ATOM 735 O O . GLU A 1 88 ? -15.024 -12.215 35.430 1.00 48.84 88 GLU A O 1
ATOM 740 N N . GLU A 1 89 ? -16.582 -10.661 35.908 1.00 56.28 89 GLU A N 1
ATOM 741 C CA . GLU A 1 89 ? -16.357 -9.811 34.758 1.00 56.28 89 GLU A CA 1
ATOM 742 C C . GLU A 1 89 ? -14.910 -9.357 34.767 1.00 56.28 89 GLU A C 1
ATOM 744 O O . GLU A 1 89 ? -14.532 -8.421 35.471 1.00 56.28 89 GLU A O 1
ATOM 749 N N . VAL A 1 90 ? -14.086 -10.027 33.970 1.00 51.31 90 VAL A N 1
ATOM 750 C CA . VAL A 1 90 ? -12.804 -9.468 33.596 1.00 51.31 90 VAL A CA 1
ATOM 751 C C . VAL A 1 90 ? -13.140 -8.364 32.602 1.00 51.31 90 VAL A C 1
ATOM 753 O O . VAL A 1 90 ? -13.146 -8.556 31.383 1.00 51.31 90 VAL A O 1
ATOM 756 N N . ASP A 1 91 ? -13.515 -7.218 33.168 1.00 51.06 91 ASP A N 1
ATOM 757 C CA . ASP A 1 91 ? -13.404 -5.889 32.591 1.00 51.06 91 ASP A CA 1
ATOM 758 C C . ASP A 1 91 ? -11.925 -5.727 32.210 1.00 51.06 91 ASP A C 1
ATOM 760 O O . ASP A 1 91 ? -11.111 -5.163 32.935 1.00 51.06 91 ASP A O 1
ATOM 764 N N . ASN A 1 92 ? -11.531 -6.372 31.113 1.00 52.44 92 ASN A N 1
ATOM 765 C CA . ASN A 1 92 ? -10.186 -6.263 30.592 1.00 52.44 92 ASN A CA 1
ATOM 766 C C . ASN A 1 92 ? -10.097 -4.864 29.991 1.00 52.44 92 ASN A C 1
ATOM 768 O O . ASN A 1 92 ? -10.509 -4.638 28.852 1.00 52.44 92 ASN A O 1
ATOM 772 N N . ASP A 1 93 ? -9.551 -3.928 30.765 1.00 54.41 93 ASP A N 1
ATOM 773 C CA . ASP A 1 93 ? -9.159 -2.596 30.294 1.00 54.41 93 ASP A CA 1
ATOM 774 C C . ASP A 1 93 ? -8.194 -2.666 29.086 1.00 54.41 93 ASP A C 1
ATOM 776 O O . ASP A 1 93 ? -8.026 -1.679 28.371 1.00 54.41 93 ASP A O 1
ATOM 780 N N . ASP A 1 94 ? -7.633 -3.848 28.794 1.00 58.41 94 ASP A N 1
ATOM 781 C CA . ASP A 1 94 ? -6.842 -4.163 27.597 1.00 58.41 94 ASP A CA 1
ATOM 782 C C . ASP A 1 94 ? -7.549 -3.808 26.273 1.00 58.41 94 ASP A C 1
ATOM 784 O O . ASP A 1 94 ? -6.882 -3.554 25.268 1.00 58.41 94 ASP A O 1
ATOM 788 N N . ASP A 1 95 ? -8.888 -3.776 26.232 1.00 63.59 95 ASP A N 1
ATOM 789 C CA . ASP A 1 95 ? -9.622 -3.376 25.021 1.00 63.59 95 ASP A CA 1
ATOM 790 C C . ASP A 1 95 ? -9.610 -1.864 24.764 1.00 63.59 95 ASP A C 1
ATOM 792 O O . ASP A 1 95 ? -9.772 -1.427 23.619 1.00 63.59 95 ASP A O 1
ATOM 796 N N . GLU A 1 96 ? -9.346 -1.056 25.794 1.00 66.50 96 GLU A N 1
ATOM 797 C CA . GLU A 1 96 ? -9.237 0.397 25.660 1.00 66.50 96 GLU A CA 1
ATOM 798 C C . GLU A 1 96 ? -7.838 0.865 25.244 1.00 66.50 96 GLU A C 1
ATOM 800 O O . GLU A 1 96 ? -7.675 2.020 24.832 1.00 66.50 96 GLU A O 1
ATOM 805 N N . GLU A 1 97 ? -6.830 -0.007 25.316 1.00 77.56 97 GLU A N 1
ATOM 806 C CA . GLU A 1 97 ? -5.477 0.338 24.902 1.00 77.56 97 GLU A CA 1
ATOM 807 C C . GLU A 1 97 ? -5.332 0.314 23.369 1.00 77.56 97 GLU A C 1
ATOM 809 O O . GLU A 1 97 ? -5.859 -0.542 22.641 1.00 77.56 97 GLU A O 1
ATOM 814 N N . ALA A 1 98 ? -4.605 1.308 22.853 1.00 80.69 98 ALA A N 1
ATOM 815 C CA . ALA A 1 98 ? -4.292 1.390 21.437 1.00 80.69 98 ALA A CA 1
ATOM 816 C C . ALA A 1 98 ? -3.347 0.247 21.063 1.00 80.69 98 ALA A C 1
ATOM 818 O O . ALA A 1 98 ? -2.229 0.145 21.571 1.00 80.69 98 ALA A O 1
ATOM 819 N N . ARG A 1 99 ? -3.772 -0.597 20.122 1.00 84.00 99 ARG A N 1
ATOM 820 C CA . ARG A 1 99 ? -2.922 -1.671 19.614 1.00 84.00 99 ARG A CA 1
ATOM 821 C C . ARG A 1 99 ? -1.735 -1.047 18.883 1.00 84.00 99 ARG A C 1
ATOM 823 O O . ARG A 1 99 ? -1.924 -0.063 18.161 1.00 84.00 99 ARG A O 1
ATOM 830 N N . PRO A 1 100 ? -0.525 -1.616 18.979 1.00 85.62 100 PRO A N 1
ATOM 831 C CA . PRO A 1 100 ? 0.621 -1.022 18.307 1.00 85.62 100 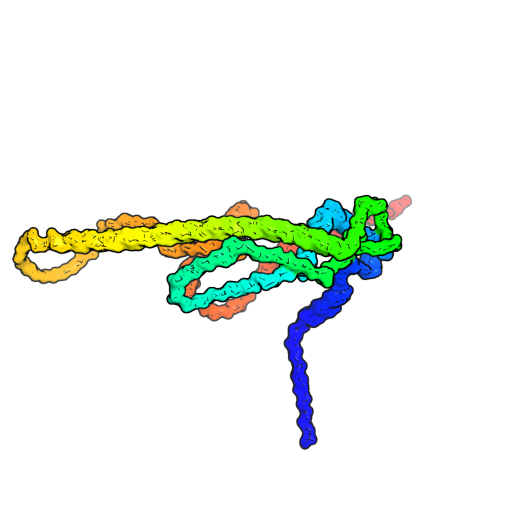PRO A CA 1
ATOM 832 C C . PRO A 1 100 ? 0.484 -1.109 16.784 1.00 85.62 100 PRO A C 1
ATOM 834 O O . PRO A 1 100 ? -0.129 -2.034 16.236 1.00 85.62 100 PRO A O 1
ATOM 837 N N . ALA A 1 101 ? 1.058 -0.121 16.098 1.00 88.62 101 ALA A N 1
ATOM 838 C CA . ALA A 1 101 ? 0.966 -0.015 14.649 1.00 88.62 101 ALA A CA 1
ATOM 839 C C . ALA A 1 101 ? 1.635 -1.209 13.947 1.00 88.62 101 ALA A C 1
ATOM 841 O O . ALA A 1 101 ? 2.677 -1.692 14.394 1.00 88.62 101 ALA A O 1
ATOM 842 N N . PRO A 1 102 ? 1.070 -1.690 12.825 1.00 92.06 102 PRO A N 1
ATOM 843 C CA . PRO A 1 102 ? 1.687 -2.759 12.060 1.00 92.06 102 PRO A CA 1
ATOM 844 C C . PRO A 1 102 ? 3.005 -2.297 11.425 1.00 92.06 102 PRO A C 1
ATOM 846 O O . PRO A 1 102 ? 3.124 -1.173 10.930 1.00 92.06 102 PRO A O 1
ATOM 849 N N . THR A 1 103 ? 3.978 -3.204 11.386 1.00 93.44 103 THR A N 1
ATOM 850 C CA . THR A 1 103 ? 5.319 -2.934 10.850 1.00 93.44 103 THR A CA 1
ATOM 851 C C . THR A 1 103 ? 5.434 -3.440 9.418 1.00 93.44 103 THR A C 1
ATOM 853 O O . THR A 1 103 ? 5.051 -4.571 9.107 1.00 93.44 103 THR A O 1
ATOM 856 N N . ILE A 1 104 ? 5.978 -2.620 8.526 1.00 94.88 104 ILE A N 1
ATOM 857 C CA . ILE A 1 104 ? 6.230 -2.963 7.131 1.00 94.88 104 ILE A CA 1
ATOM 858 C C . ILE A 1 104 ? 7.476 -3.833 7.034 1.00 94.88 104 ILE A C 1
ATOM 860 O O . ILE A 1 104 ? 8.553 -3.492 7.512 1.00 94.88 104 ILE A O 1
ATOM 864 N N . GLN A 1 105 ? 7.330 -4.961 6.351 1.00 94.19 105 GLN A N 1
ATOM 865 C CA . GLN A 1 105 ? 8.434 -5.833 5.987 1.00 94.19 105 GLN A CA 1
ATOM 866 C C . GLN A 1 105 ? 8.946 -5.444 4.599 1.00 94.19 105 GLN A C 1
ATOM 868 O O . GLN A 1 105 ? 8.311 -5.775 3.593 1.00 94.19 105 GLN A O 1
ATOM 873 N N . SER A 1 106 ? 10.105 -4.782 4.537 1.00 93.94 106 SER A N 1
ATOM 874 C CA . SER A 1 106 ? 10.720 -4.304 3.287 1.00 93.94 106 SER A CA 1
ATOM 875 C C . SER A 1 106 ? 10.913 -5.418 2.251 1.00 93.94 106 SER A C 1
ATOM 877 O O . SER A 1 106 ? 10.739 -5.196 1.056 1.00 93.94 106 SER A O 1
ATOM 879 N N . GLU A 1 107 ? 11.175 -6.650 2.698 1.00 93.94 107 GLU A N 1
ATOM 880 C CA . GLU A 1 107 ? 11.328 -7.841 1.845 1.00 93.94 107 GLU A CA 1
ATOM 881 C C . GLU A 1 107 ? 10.070 -8.185 1.035 1.00 93.94 107 GLU A C 1
ATOM 883 O O . 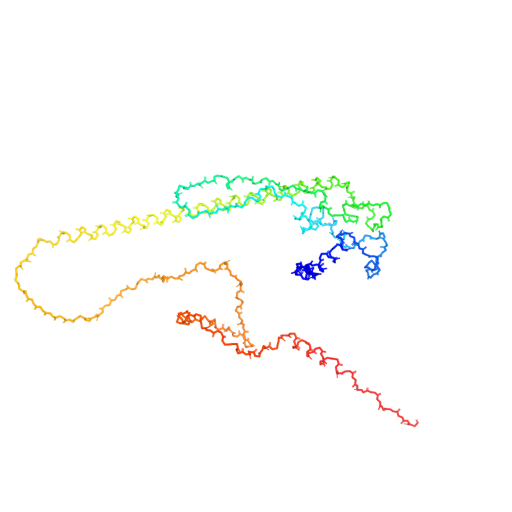GLU A 1 107 ? 10.149 -8.748 -0.059 1.00 93.94 107 GLU A O 1
ATOM 888 N N . LYS A 1 108 ? 8.893 -7.852 1.572 1.00 93.31 108 LYS A N 1
ATOM 889 C CA . LYS A 1 108 ? 7.594 -8.131 0.949 1.00 93.31 108 LYS A CA 1
ATOM 890 C C . LYS A 1 108 ? 7.073 -6.959 0.119 1.00 93.31 108 LYS A C 1
ATOM 892 O O . LYS A 1 108 ? 6.047 -7.096 -0.548 1.00 93.31 108 LYS A O 1
ATOM 897 N N . VAL A 1 109 ? 7.755 -5.815 0.143 1.00 94.31 109 VAL A N 1
ATOM 898 C CA . VAL A 1 109 ? 7.404 -4.661 -0.684 1.00 94.31 109 VAL A CA 1
ATOM 899 C C . VAL A 1 109 ? 7.856 -4.930 -2.122 1.00 94.31 109 VAL A C 1
ATOM 901 O O . VAL A 1 109 ? 9.017 -5.212 -2.409 1.00 94.31 109 VAL A O 1
ATOM 904 N N . HIS A 1 110 ? 6.914 -4.865 -3.059 1.00 94.12 110 HIS A N 1
ATOM 905 C CA . HIS A 1 110 ? 7.161 -5.142 -4.466 1.00 94.12 110 HIS A CA 1
ATOM 906 C C . HIS A 1 110 ? 7.642 -3.903 -5.213 1.00 94.12 110 HIS A C 1
ATOM 908 O O . HIS A 1 110 ? 7.156 -2.790 -5.010 1.00 94.12 110 HIS A O 1
ATOM 914 N N . PHE A 1 111 ? 8.568 -4.113 -6.146 1.00 94.75 111 PHE A N 1
ATOM 915 C CA . PHE A 1 111 ? 9.123 -3.040 -6.960 1.00 94.75 111 PHE A CA 1
ATOM 916 C C . PHE A 1 111 ? 8.277 -2.765 -8.202 1.00 94.75 111 PHE A C 1
ATOM 918 O O . PHE A 1 111 ? 8.046 -3.656 -9.016 1.00 94.75 111 PHE A O 1
ATOM 925 N N . TYR A 1 112 ? 7.928 -1.502 -8.397 1.00 95.12 112 TYR A N 1
ATOM 926 C CA . TYR A 1 112 ? 7.303 -0.945 -9.585 1.00 95.12 112 TYR A CA 1
ATOM 927 C C . TYR A 1 112 ? 8.262 0.073 -10.202 1.00 95.12 112 TYR A C 1
ATOM 929 O O . TYR A 1 112 ? 8.589 1.095 -9.591 1.00 95.12 112 TYR A O 1
ATOM 937 N N . MET A 1 113 ? 8.743 -0.226 -11.412 1.00 93.12 113 MET A N 1
ATOM 938 C CA . MET A 1 113 ? 9.731 0.617 -12.091 1.00 93.12 113 MET A CA 1
ATOM 939 C C . MET A 1 113 ? 9.142 1.998 -12.369 1.00 93.12 113 MET A C 1
ATOM 941 O O . MET A 1 113 ? 8.066 2.103 -12.950 1.00 93.12 113 MET A O 1
ATOM 945 N N . GLY A 1 114 ? 9.846 3.041 -11.941 1.00 92.44 114 GLY A N 1
ATOM 946 C CA . GLY A 1 114 ? 9.406 4.426 -12.017 1.00 92.44 114 GLY A CA 1
ATOM 947 C C . GLY A 1 114 ? 8.529 4.884 -10.850 1.00 92.44 114 GLY A C 1
ATOM 948 O O . GLY A 1 114 ? 8.188 6.059 -10.822 1.00 92.44 114 GLY A O 1
ATOM 949 N N . PHE A 1 115 ? 8.163 4.027 -9.892 1.00 95.06 115 PHE A N 1
ATOM 950 C CA . PHE A 1 115 ? 7.377 4.434 -8.717 1.00 95.06 115 PHE A CA 1
ATOM 951 C C . PHE A 1 115 ? 8.191 4.393 -7.424 1.00 95.06 115 PHE A C 1
ATOM 953 O O . PHE A 1 115 ? 8.404 5.426 -6.807 1.00 95.06 115 PHE A O 1
ATOM 960 N N . ASN A 1 116 ? 8.675 3.210 -7.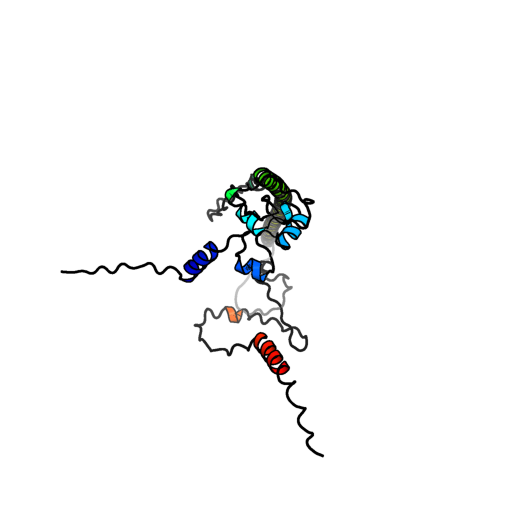042 1.00 94.25 116 ASN A N 1
ATOM 961 C CA . ASN A 1 116 ? 9.492 2.995 -5.839 1.00 94.25 116 ASN A CA 1
ATOM 962 C C . ASN A 1 116 ? 10.883 2.422 -6.154 1.00 94.25 116 ASN A C 1
ATOM 964 O O . ASN A 1 116 ? 11.655 2.107 -5.254 1.00 94.25 116 ASN A O 1
ATOM 968 N N . LYS A 1 117 ? 11.199 2.238 -7.440 1.00 92.62 117 LYS A N 1
ATOM 969 C CA . LYS A 1 117 ? 12.528 1.859 -7.919 1.00 92.62 117 LYS A CA 1
ATOM 970 C C . LYS A 1 117 ? 12.758 2.418 -9.316 1.00 92.62 117 LYS A C 1
ATOM 972 O O . LYS A 1 117 ? 11.842 2.421 -10.134 1.00 92.62 117 LYS A O 1
ATOM 977 N N . THR A 1 118 ? 13.971 2.870 -9.604 1.00 91.38 118 THR A N 1
ATOM 978 C CA . THR A 1 118 ? 14.351 3.444 -10.903 1.00 91.38 118 THR A CA 1
ATOM 979 C C . THR A 1 118 ? 15.720 2.927 -11.356 1.00 91.38 118 THR A C 1
ATOM 981 O O . THR A 1 118 ? 16.458 2.343 -10.562 1.00 91.38 118 THR A O 1
ATOM 984 N N . TYR A 1 119 ? 16.039 3.096 -12.638 1.00 89.88 119 TYR A N 1
ATOM 985 C CA . TYR A 1 119 ? 17.356 2.832 -13.225 1.00 89.88 119 TYR A CA 1
ATOM 986 C C . TYR A 1 119 ? 17.585 3.770 -14.419 1.00 89.88 119 TYR A C 1
ATOM 988 O O . TYR A 1 119 ? 16.629 4.263 -15.012 1.00 89.88 119 TYR A O 1
ATOM 996 N N . GLY A 1 120 ? 18.846 4.017 -14.788 1.00 88.69 120 GLY A N 1
ATOM 997 C CA . GLY A 1 120 ? 19.199 5.099 -15.722 1.00 88.69 120 GLY A CA 1
ATOM 998 C C . GLY A 1 120 ? 18.627 4.984 -17.142 1.00 88.69 120 GLY A C 1
ATOM 999 O O . GLY A 1 120 ? 18.432 5.999 -17.798 1.00 88.69 120 GLY A O 1
ATOM 1000 N N . ALA A 1 121 ? 18.324 3.774 -17.617 1.00 90.81 121 ALA A N 1
ATOM 1001 C CA . ALA A 1 121 ? 17.755 3.554 -18.951 1.00 90.81 121 ALA A CA 1
ATOM 1002 C C . ALA A 1 121 ? 16.216 3.668 -19.000 1.00 90.81 121 ALA A C 1
ATOM 1004 O O . ALA A 1 121 ? 15.629 3.538 -20.075 1.00 90.81 121 ALA A O 1
ATOM 1005 N N . LEU A 1 122 ? 15.558 3.914 -17.862 1.00 91.81 122 LEU A N 1
ATOM 1006 C CA . LEU A 1 122 ? 14.104 3.980 -17.777 1.00 91.81 122 LEU A CA 1
ATOM 1007 C C . LEU A 1 122 ? 13.559 5.189 -18.553 1.00 91.81 122 LEU A C 1
ATOM 1009 O O . LEU A 1 122 ? 13.932 6.337 -18.306 1.00 91.81 122 LEU A O 1
ATOM 1013 N N . ARG A 1 123 ? 12.639 4.938 -19.487 1.00 91.81 123 ARG A N 1
ATOM 1014 C CA . ARG A 1 123 ? 12.037 5.976 -20.327 1.00 91.81 123 ARG A CA 1
ATOM 1015 C C . ARG A 1 123 ? 10.854 6.612 -19.616 1.00 91.81 123 ARG A C 1
ATOM 1017 O O . ARG A 1 123 ? 9.752 6.062 -19.598 1.00 91.81 123 ARG A O 1
ATOM 1024 N N . ASP A 1 124 ? 11.089 7.796 -19.057 1.00 91.94 124 ASP A N 1
ATOM 1025 C CA . ASP A 1 124 ? 10.064 8.558 -18.354 1.00 91.94 124 ASP A CA 1
ATOM 1026 C C . ASP A 1 124 ? 9.484 9.711 -19.195 1.00 91.94 124 ASP A C 1
ATOM 1028 O O . ASP A 1 124 ? 10.149 10.708 -19.482 1.00 91.94 124 ASP A O 1
ATOM 1032 N N . ARG A 1 125 ? 8.194 9.602 -19.534 1.00 90.88 125 ARG A N 1
ATOM 1033 C CA . ARG A 1 125 ? 7.403 10.639 -20.217 1.00 90.88 125 ARG A CA 1
ATOM 1034 C C . ARG A 1 125 ? 7.241 11.915 -19.391 1.00 90.88 125 ARG A C 1
ATOM 1036 O O . ARG A 1 125 ? 7.099 12.995 -19.961 1.00 90.88 125 ARG A O 1
ATOM 1043 N N . GLU A 1 126 ? 7.258 11.814 -18.064 1.00 88.50 126 GLU A N 1
ATOM 1044 C CA . GLU A 1 126 ? 7.084 12.956 -17.162 1.00 88.50 126 GLU A CA 1
ATOM 1045 C C . GLU A 1 126 ? 8.390 13.720 -16.902 1.00 88.50 126 GLU A C 1
ATOM 1047 O O . GLU A 1 126 ? 8.357 14.729 -16.200 1.00 88.50 126 GLU A O 1
ATOM 1052 N N . ARG A 1 127 ? 9.516 13.281 -17.493 1.00 81.50 127 ARG A N 1
ATOM 1053 C CA . ARG A 1 127 ? 10.828 13.957 -17.461 1.00 81.50 127 ARG A CA 1
ATOM 1054 C C . ARG A 1 127 ? 11.278 14.372 -16.052 1.00 81.50 127 ARG A C 1
ATOM 1056 O O . ARG A 1 127 ? 11.775 15.477 -15.865 1.00 81.50 127 ARG A O 1
ATOM 1063 N N . GLY A 1 128 ? 11.085 13.503 -15.060 1.00 78.81 128 GLY A N 1
ATOM 1064 C CA . GLY A 1 128 ? 11.577 13.743 -13.700 1.00 78.81 128 GLY A CA 1
ATOM 1065 C C . GLY A 1 128 ? 10.718 14.670 -12.837 1.00 78.81 128 GLY A C 1
ATOM 1066 O O . GLY A 1 128 ? 11.155 15.041 -11.758 1.00 78.81 128 GLY A O 1
ATOM 1067 N N . ARG A 1 129 ? 9.481 15.010 -13.241 1.00 86.81 129 ARG A N 1
ATOM 1068 C CA . ARG A 1 129 ? 8.523 15.676 -12.326 1.00 86.81 129 ARG A CA 1
ATOM 1069 C C . ARG A 1 129 ? 8.243 14.869 -11.058 1.00 86.81 129 ARG A C 1
ATOM 1071 O O . ARG A 1 129 ? 7.877 15.437 -10.037 1.00 86.81 129 ARG A O 1
ATOM 1078 N N . PHE A 1 130 ? 8.356 13.550 -11.159 1.00 89.00 130 PHE A N 1
ATOM 1079 C CA . PHE A 1 130 ? 8.240 12.637 -10.039 1.00 89.00 130 PHE A CA 1
ATOM 1080 C C . PHE A 1 130 ? 9.608 12.022 -9.777 1.00 89.00 130 PHE A C 1
ATOM 1082 O O . PHE A 1 130 ? 10.114 11.253 -10.600 1.00 89.00 130 PHE A O 1
ATOM 1089 N N . GLU A 1 131 ? 10.195 12.367 -8.639 1.00 89.81 131 GLU A N 1
ATOM 1090 C CA . GLU A 1 131 ? 11.450 11.785 -8.192 1.00 89.81 131 GLU A CA 1
ATOM 1091 C C . GLU A 1 131 ? 11.169 10.524 -7.379 1.00 89.81 131 GLU A C 1
ATOM 1093 O O . GLU A 1 131 ? 10.342 10.517 -6.467 1.00 89.81 131 GLU A O 1
ATOM 1098 N N . VAL A 1 132 ? 11.835 9.433 -7.751 1.00 91.50 132 VAL A N 1
ATOM 1099 C CA . VAL A 1 132 ? 11.715 8.160 -7.045 1.00 91.50 132 VAL A CA 1
ATOM 1100 C C . VAL A 1 132 ? 12.728 8.170 -5.901 1.00 91.50 132 VAL A C 1
ATOM 1102 O O . VAL A 1 132 ? 13.927 8.144 -6.189 1.00 91.50 132 VAL A O 1
ATOM 1105 N N . PRO A 1 133 ? 12.288 8.189 -4.630 1.00 91.81 133 PRO A N 1
ATOM 1106 C CA . PRO A 1 133 ? 13.205 8.171 -3.504 1.00 91.81 133 PRO A CA 1
ATOM 1107 C C . PRO A 1 133 ? 13.973 6.841 -3.443 1.00 91.81 133 PRO A C 1
ATOM 1109 O O . PRO A 1 133 ? 13.507 5.821 -3.973 1.00 91.81 133 PRO A O 1
ATOM 1112 N N . PRO A 1 134 ? 15.138 6.820 -2.768 1.00 94.44 134 PRO A N 1
ATOM 1113 C CA . PRO A 1 134 ? 15.802 5.583 -2.380 1.00 94.44 134 PRO A CA 1
ATOM 1114 C C . PRO A 1 134 ? 14.826 4.620 -1.698 1.00 94.44 134 PRO A C 1
ATOM 1116 O O . PRO A 1 134 ? 13.921 5.037 -0.976 1.00 94.44 134 PRO A O 1
ATOM 1119 N N . PHE A 1 135 ? 15.002 3.321 -1.933 1.00 94.06 135 PHE A N 1
ATOM 1120 C CA . PHE A 1 135 ? 14.009 2.328 -1.521 1.00 94.06 135 PHE A CA 1
ATOM 1121 C C . PHE A 1 135 ? 13.810 2.251 -0.001 1.00 94.06 135 PHE A C 1
ATOM 1123 O O . PHE A 1 135 ? 12.682 2.068 0.454 1.00 94.06 135 PHE A O 1
ATOM 1130 N N . ASP A 1 136 ? 14.875 2.437 0.775 1.00 94.50 136 ASP A N 1
ATOM 1131 C CA . ASP A 1 136 ? 14.793 2.419 2.238 1.00 94.50 136 ASP A CA 1
ATOM 1132 C C . ASP A 1 136 ? 13.952 3.600 2.742 1.00 94.50 136 ASP A C 1
ATOM 1134 O O . ASP A 1 136 ? 13.001 3.406 3.495 1.00 94.50 136 ASP A O 1
ATOM 1138 N N . ILE A 1 137 ? 14.190 4.795 2.186 1.00 94.88 137 ILE A N 1
ATOM 1139 C CA . ILE A 1 137 ? 13.395 6.003 2.457 1.00 94.88 137 ILE A CA 1
ATOM 1140 C C . ILE A 1 137 ? 11.934 5.795 2.038 1.00 94.88 137 ILE A C 1
ATOM 1142 O O . ILE A 1 137 ? 11.017 6.179 2.759 1.00 94.88 137 ILE A O 1
ATOM 1146 N N . PHE A 1 138 ? 11.685 5.146 0.896 1.00 94.44 138 PHE A N 1
ATOM 1147 C CA . PHE A 1 138 ? 10.324 4.802 0.481 1.00 94.44 138 PHE A CA 1
ATOM 1148 C C . PHE A 1 138 ? 9.618 3.912 1.516 1.00 94.44 138 PHE A C 1
ATOM 1150 O O . PHE A 1 138 ? 8.445 4.139 1.814 1.00 94.44 138 PHE A O 1
ATOM 1157 N N . CYS A 1 139 ? 10.310 2.913 2.071 1.00 94.81 139 CYS A N 1
ATOM 1158 C CA . CYS A 1 139 ? 9.746 2.030 3.094 1.00 94.81 139 CYS A CA 1
ATOM 1159 C C . CYS A 1 139 ? 9.467 2.779 4.404 1.00 94.81 139 CYS A C 1
ATOM 1161 O O . CYS A 1 139 ? 8.408 2.574 4.994 1.00 94.81 139 CYS A O 1
ATOM 1163 N N . GLU A 1 140 ? 10.362 3.676 4.823 1.00 94.56 140 GLU A N 1
ATOM 1164 C CA . GLU A 1 140 ? 10.160 4.541 5.992 1.00 94.56 140 GLU A CA 1
ATOM 1165 C C . GLU A 1 140 ? 8.943 5.453 5.820 1.00 94.56 140 GLU A C 1
ATOM 1167 O O . GLU A 1 140 ? 8.068 5.490 6.685 1.00 94.56 140 GLU A O 1
ATOM 1172 N N . MET A 1 141 ? 8.823 6.121 4.668 1.00 94.19 141 MET A N 1
ATOM 1173 C CA . MET A 1 141 ? 7.655 6.945 4.348 1.00 94.19 141 MET A CA 1
ATOM 1174 C C . MET A 1 141 ? 6.361 6.129 4.404 1.00 94.19 141 MET A C 1
ATOM 1176 O O . MET A 1 141 ? 5.357 6.578 4.955 1.00 94.19 141 MET A O 1
ATOM 1180 N N . LEU A 1 142 ? 6.383 4.913 3.856 1.00 94.19 142 LEU A N 1
ATOM 1181 C CA . LEU A 1 142 ? 5.237 4.013 3.890 1.00 94.19 142 LEU A CA 1
ATOM 1182 C C . LEU A 1 142 ? 4.889 3.623 5.334 1.00 94.19 142 LEU A C 1
ATOM 1184 O O . LEU A 1 142 ? 3.710 3.577 5.677 1.00 94.19 142 LEU A O 1
ATOM 1188 N N . GLN A 1 143 ? 5.892 3.402 6.190 1.00 94.88 143 GLN A N 1
ATOM 1189 C CA . GLN A 1 143 ? 5.705 3.058 7.601 1.00 94.88 143 GLN A CA 1
ATOM 1190 C C . GLN A 1 143 ? 5.055 4.207 8.371 1.00 94.88 143 GLN A C 1
ATOM 1192 O O . GLN A 1 143 ? 4.136 3.972 9.153 1.00 94.88 143 GLN A O 1
ATOM 1197 N N . THR A 1 144 ? 5.495 5.446 8.135 1.00 94.75 144 THR A N 1
ATOM 1198 C CA . THR A 1 144 ? 4.902 6.638 8.756 1.00 94.75 144 THR A CA 1
ATOM 1199 C C . THR A 1 144 ? 3.425 6.787 8.393 1.00 94.75 144 THR A C 1
ATOM 1201 O O . THR A 1 144 ? 2.595 7.056 9.258 1.00 94.75 144 THR A O 1
ATOM 1204 N N . GLU A 1 145 ? 3.082 6.593 7.121 1.00 94.25 145 GLU A N 1
ATOM 1205 C CA . GLU A 1 145 ? 1.702 6.701 6.634 1.00 94.25 145 GLU A CA 1
ATOM 1206 C C . GLU A 1 145 ? 0.809 5.593 7.200 1.00 94.25 145 GLU A C 1
ATOM 1208 O O . GLU A 1 145 ? -0.281 5.867 7.699 1.00 94.25 145 GLU A O 1
ATOM 1213 N N . VAL A 1 146 ? 1.303 4.351 7.216 1.00 93.62 146 VAL A N 1
ATOM 1214 C CA . VAL A 1 146 ? 0.603 3.219 7.836 1.00 93.62 146 VAL A CA 1
ATOM 1215 C C . VAL A 1 146 ? 0.362 3.460 9.325 1.00 93.62 146 VAL A C 1
ATOM 1217 O O . VAL A 1 146 ? -0.729 3.175 9.814 1.00 93.62 146 VAL A O 1
ATOM 1220 N N . ALA A 1 147 ? 1.353 3.985 10.048 1.00 93.50 147 ALA A N 1
ATOM 1221 C CA . ALA A 1 147 ? 1.210 4.290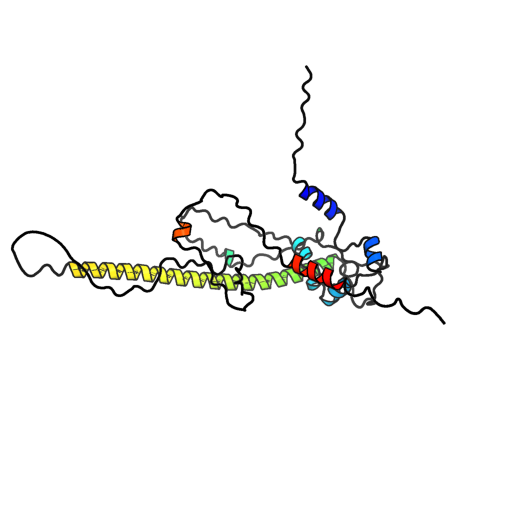 11.467 1.00 93.50 147 ALA A CA 1
ATOM 1222 C C . ALA A 1 147 ? 0.135 5.359 11.710 1.00 93.50 147 ALA A C 1
ATOM 1224 O O . ALA A 1 147 ? -0.670 5.215 12.628 1.00 93.50 147 ALA A O 1
ATOM 1225 N N . ARG A 1 148 ? 0.070 6.385 10.853 1.00 93.62 148 ARG A N 1
ATOM 1226 C CA . ARG A 1 148 ? -0.943 7.444 10.945 1.00 93.62 148 ARG A CA 1
ATOM 1227 C C . ARG A 1 148 ? -2.356 6.921 10.691 1.00 93.62 148 ARG A C 1
ATOM 1229 O O . ARG A 1 148 ? -3.273 7.234 11.448 1.00 93.62 148 ARG A O 1
ATOM 1236 N N . ASP A 1 149 ? -2.532 6.112 9.649 1.00 92.44 149 ASP A N 1
ATOM 1237 C CA . ASP A 1 149 ? -3.822 5.487 9.337 1.00 92.44 149 ASP A CA 1
ATOM 1238 C C . ASP A 1 149 ? -4.263 4.525 10.448 1.00 92.44 149 ASP A C 1
ATOM 1240 O O . ASP A 1 149 ? -5.445 4.467 10.799 1.00 92.44 149 ASP A O 1
ATOM 1244 N N . HIS A 1 150 ? -3.311 3.790 11.031 1.00 92.25 150 HIS A N 1
ATOM 1245 C CA . HIS A 1 150 ? -3.565 2.900 12.159 1.00 92.25 150 HIS A CA 1
ATOM 1246 C C . HIS A 1 150 ? -4.008 3.676 13.399 1.00 92.25 150 HIS A C 1
ATOM 1248 O O . HIS A 1 150 ? -5.039 3.348 13.972 1.00 92.25 150 HIS A O 1
ATOM 1254 N N . GLU A 1 151 ? -3.309 4.752 13.763 1.00 92.38 151 GLU A N 1
ATOM 1255 C CA . GLU A 1 151 ? -3.692 5.614 14.888 1.00 92.38 151 GLU A CA 1
ATOM 1256 C C . GLU A 1 151 ? -5.108 6.186 14.710 1.00 92.38 151 GLU A C 1
ATOM 1258 O O . GLU A 1 151 ? -5.909 6.186 15.646 1.00 92.38 151 GLU A O 1
ATOM 1263 N N . GLY A 1 152 ? -5.445 6.644 13.499 1.00 92.00 152 GLY A N 1
ATOM 1264 C CA . GLY A 1 152 ? -6.789 7.128 13.185 1.00 92.00 152 GLY A CA 1
ATOM 1265 C C . GLY A 1 152 ? -7.857 6.043 13.340 1.00 92.00 152 GLY A C 1
ATOM 1266 O O . GLY A 1 152 ? -8.906 6.287 13.934 1.00 92.00 152 GLY A O 1
ATOM 1267 N N . THR A 1 153 ? -7.571 4.835 12.853 1.00 91.56 153 THR A N 1
ATOM 1268 C CA . THR A 1 153 ? -8.489 3.689 12.934 1.00 91.56 153 THR A CA 1
ATOM 1269 C C . THR A 1 153 ? -8.678 3.218 14.378 1.00 91.56 153 THR A C 1
ATOM 1271 O O . THR A 1 153 ? -9.803 2.959 14.796 1.00 91.56 153 THR A O 1
ATOM 1274 N N . GLU A 1 154 ? -7.605 3.166 15.167 1.00 90.81 154 GLU A N 1
ATOM 1275 C CA . GLU A 1 154 ? -7.647 2.759 16.575 1.00 90.81 154 GLU A CA 1
ATOM 1276 C C . GLU A 1 154 ? -8.424 3.750 17.441 1.00 90.81 154 GLU A C 1
ATOM 1278 O O . GLU A 1 154 ? -9.223 3.336 18.277 1.00 90.81 154 GLU A O 1
ATOM 1283 N N . LYS A 1 155 ? -8.280 5.061 17.201 1.00 91.19 155 LYS A N 1
ATOM 1284 C CA . LYS A 1 155 ? -9.088 6.082 17.891 1.00 91.19 155 LYS A CA 1
ATOM 1285 C C . LYS A 1 155 ? -10.584 5.894 17.650 1.00 91.19 155 LYS A C 1
ATOM 1287 O O . LYS A 1 155 ? -11.380 6.089 18.568 1.00 91.19 155 LYS A O 1
ATOM 1292 N N . ILE A 1 156 ? -10.965 5.539 16.422 1.00 91.81 156 ILE A N 1
ATOM 1293 C CA . ILE A 1 156 ? -12.361 5.255 16.071 1.00 91.81 156 ILE A CA 1
ATOM 1294 C C . ILE A 1 156 ? -12.817 3.972 16.770 1.00 91.81 156 ILE A C 1
ATOM 1296 O O . ILE A 1 156 ? -13.843 4.005 17.445 1.00 91.81 156 ILE A O 1
ATOM 1300 N N . ARG A 1 157 ? -12.020 2.896 16.703 1.00 90.81 157 ARG A N 1
ATOM 1301 C CA . ARG A 1 157 ? -12.321 1.616 17.360 1.00 90.81 157 ARG A CA 1
ATOM 1302 C C . ARG A 1 157 ? -12.575 1.783 18.858 1.00 90.81 157 ARG A C 1
ATOM 1304 O O . ARG A 1 157 ? -13.638 1.406 19.330 1.00 90.81 157 ARG A O 1
ATOM 1311 N N . ILE A 1 158 ? -11.647 2.414 19.581 1.00 90.44 158 ILE A N 1
ATOM 1312 C CA . ILE A 1 158 ? -11.751 2.616 21.036 1.00 90.44 158 ILE A CA 1
ATOM 1313 C C . ILE A 1 158 ? -13.003 3.435 21.378 1.00 90.44 158 ILE A C 1
ATOM 1315 O O . ILE A 1 158 ? -13.698 3.156 22.355 1.00 90.44 158 ILE A O 1
ATOM 1319 N N . ARG A 1 159 ? -13.330 4.453 20.570 1.00 90.88 159 ARG A N 1
ATOM 1320 C CA . ARG A 1 159 ? -14.546 5.254 20.766 1.00 90.88 159 ARG A CA 1
ATOM 1321 C C . ARG A 1 159 ? -15.816 4.422 20.572 1.00 90.88 159 ARG A C 1
ATOM 1323 O O . ARG A 1 159 ? -16.752 4.573 21.355 1.00 90.88 159 ARG A O 1
ATOM 1330 N N . GLU A 1 160 ? -15.859 3.591 19.537 1.00 90.88 160 GLU A N 1
ATOM 1331 C CA . GLU A 1 160 ? -16.993 2.710 19.245 1.00 90.88 160 GLU A CA 1
ATOM 1332 C C . GLU A 1 160 ? -17.152 1.620 20.313 1.00 90.88 160 GLU A C 1
ATOM 1334 O O . GLU A 1 160 ? -18.262 1.411 20.796 1.00 90.88 160 GLU A O 1
ATOM 1339 N N . GLU A 1 161 ? -16.059 0.996 20.755 1.00 89.00 161 GLU A N 1
ATOM 1340 C CA . GLU A 1 161 ? -16.054 -0.015 21.822 1.00 89.00 161 GLU A CA 1
ATOM 1341 C C . GLU A 1 161 ? -16.546 0.570 23.154 1.00 89.00 161 GLU A C 1
ATOM 1343 O O . GLU A 1 161 ? -17.417 -0.013 23.801 1.00 89.00 161 GLU A O 1
ATOM 1348 N N . ARG A 1 162 ? -16.091 1.776 23.530 1.00 88.81 162 ARG A N 1
ATOM 1349 C CA . ARG A 1 162 ? -16.607 2.486 24.715 1.00 88.81 162 ARG A CA 1
ATOM 1350 C C . ARG A 1 162 ? -18.103 2.759 24.624 1.00 88.81 162 ARG A C 1
ATOM 1352 O O . ARG A 1 162 ? -18.820 2.573 25.607 1.00 88.81 162 ARG A O 1
ATOM 1359 N N . HIS A 1 163 ? -18.580 3.189 23.456 1.00 89.94 163 HIS A N 1
ATOM 1360 C CA . HIS A 1 163 ? -20.006 3.415 23.237 1.00 89.94 163 HIS A CA 1
ATOM 1361 C C . HIS A 1 163 ? -20.794 2.109 23.399 1.00 89.94 163 HIS A C 1
ATOM 1363 O O . HIS A 1 163 ? -21.743 2.065 24.177 1.00 89.94 163 HIS A O 1
ATOM 1369 N N . GLN A 1 164 ? -20.368 1.029 22.741 1.00 88.75 164 GLN A N 1
ATOM 1370 C CA . GLN A 1 164 ? -21.017 -0.282 22.838 1.00 88.75 164 GLN A CA 1
ATOM 1371 C C . GLN A 1 164 ? -21.042 -0.818 24.275 1.00 88.75 164 GLN A C 1
ATOM 1373 O O . GLN A 1 164 ? -22.091 -1.262 24.735 1.00 88.75 164 GLN A O 1
ATOM 1378 N N . ARG A 1 165 ? -19.934 -0.710 25.021 1.00 86.62 165 ARG A N 1
ATOM 1379 C CA . ARG A 1 165 ? -19.869 -1.121 26.435 1.00 86.62 165 ARG A CA 1
ATOM 1380 C C . ARG A 1 165 ? -20.818 -0.303 27.309 1.00 86.62 165 ARG A C 1
ATOM 1382 O O . ARG A 1 165 ? -21.480 -0.865 28.177 1.00 86.62 165 ARG A O 1
ATOM 1389 N N . SER A 1 166 ? -20.925 1.005 27.067 1.00 88.56 166 SER A N 1
ATOM 1390 C CA . SER A 1 166 ? -21.865 1.859 27.804 1.00 88.56 166 SER A CA 1
ATOM 1391 C C . SER A 1 166 ? -23.328 1.493 27.536 1.00 88.56 166 SER A C 1
ATOM 1393 O O . SER A 1 166 ? -24.127 1.473 28.468 1.00 88.56 166 SER A O 1
ATOM 1395 N N . GLU A 1 167 ? -23.670 1.137 26.296 1.00 91.56 167 GLU A N 1
ATOM 1396 C CA . GLU A 1 167 ? -25.020 0.699 25.936 1.00 91.56 167 GLU A CA 1
ATOM 1397 C C . GLU A 1 167 ? -25.340 -0.675 26.539 1.00 91.56 167 GLU A C 1
ATOM 1399 O O . GLU A 1 167 ? -26.395 -0.844 27.142 1.00 91.56 167 GLU A O 1
ATOM 1404 N N . LEU A 1 168 ? -24.404 -1.629 26.483 1.00 88.25 168 LEU A N 1
ATOM 1405 C CA . LEU A 1 168 ? -24.563 -2.943 27.117 1.00 88.25 168 LEU A CA 1
ATOM 1406 C C . LEU A 1 168 ? -24.778 -2.838 28.634 1.00 88.25 168 LEU A C 1
ATOM 1408 O O . LEU A 1 168 ? -25.615 -3.553 29.183 1.00 88.25 168 LEU A O 1
ATOM 1412 N N . ARG A 1 169 ? -24.067 -1.924 29.312 1.00 87.50 169 ARG A N 1
ATOM 1413 C CA . ARG A 1 169 ? -24.262 -1.664 30.748 1.00 87.50 169 ARG A CA 1
ATOM 1414 C C . ARG A 1 169 ? -25.670 -1.154 31.050 1.00 87.50 169 ARG A C 1
ATOM 1416 O O . ARG A 1 169 ? -26.313 -1.701 31.938 1.00 87.50 169 ARG A O 1
ATOM 1423 N N . LYS A 1 170 ? -26.178 -0.193 30.271 1.00 93.00 170 LYS A N 1
ATOM 1424 C CA . LYS A 1 170 ? -27.552 0.319 30.430 1.00 93.00 170 LYS A CA 1
ATOM 1425 C C . LYS A 1 170 ? -28.600 -0.774 30.235 1.00 93.00 170 LYS A C 1
ATOM 1427 O O . LYS A 1 170 ? -29.539 -0.849 31.014 1.00 93.00 170 LYS A O 1
ATOM 1432 N N . ILE A 1 171 ? -28.431 -1.627 29.222 1.00 90.19 171 ILE A N 1
ATOM 1433 C CA . ILE A 1 171 ? -29.356 -2.742 28.962 1.00 90.19 171 ILE A CA 1
ATOM 1434 C C . ILE A 1 171 ? -29.374 -3.704 30.152 1.00 90.19 171 ILE A C 1
ATOM 1436 O O . ILE A 1 171 ? -30.439 -4.128 30.588 1.00 90.19 171 ILE A O 1
ATOM 1440 N N . ARG A 1 172 ? -28.206 -4.025 30.717 1.00 89.00 172 ARG A N 1
ATOM 1441 C CA . ARG A 1 172 ? -28.120 -4.915 31.879 1.00 89.00 172 ARG A CA 1
ATOM 1442 C C . ARG A 1 172 ? -28.719 -4.301 33.144 1.00 89.00 172 ARG A C 1
ATOM 1444 O O . ARG A 1 172 ? -29.353 -5.015 33.914 1.00 89.00 172 ARG A O 1
ATOM 1451 N N . GLU A 1 173 ? -28.511 -3.007 33.373 1.00 89.69 173 GLU A N 1
ATOM 1452 C CA . GLU A 1 173 ? -29.133 -2.286 34.491 1.00 89.69 173 GLU A CA 1
ATOM 1453 C C . GLU A 1 173 ? -30.660 -2.295 34.362 1.00 89.69 173 GLU A C 1
ATOM 1455 O O . GLU A 1 173 ? -31.337 -2.652 35.321 1.00 89.69 173 GLU A O 1
ATOM 1460 N N . GLN A 1 174 ? -31.191 -2.035 33.163 1.00 91.31 174 GLN A N 1
ATOM 1461 C CA . GLN A 1 174 ? -32.629 -2.121 32.883 1.00 91.31 174 GLN A CA 1
ATOM 1462 C C . GLN A 1 174 ? -33.181 -3.529 33.125 1.00 91.31 174 GLN A C 1
ATOM 1464 O O . GLN A 1 174 ? -34.191 -3.671 33.802 1.00 91.31 174 GLN A O 1
ATOM 1469 N N . GLN A 1 175 ? -32.496 -4.575 32.651 1.00 88.50 175 GLN A N 1
ATOM 1470 C CA . GLN A 1 175 ? -32.903 -5.963 32.908 1.00 88.50 175 GLN A CA 1
ATOM 1471 C C . GLN A 1 175 ? -32.944 -6.280 34.404 1.00 88.50 175 GLN A C 1
ATOM 1473 O O . GLN A 1 175 ? -33.880 -6.917 34.878 1.00 88.50 175 GLN A O 1
ATOM 1478 N N . LYS A 1 176 ? -31.956 -5.804 35.167 1.00 90.50 176 LYS A N 1
ATOM 1479 C CA . LYS A 1 176 ? -31.916 -6.019 36.613 1.00 90.50 176 LYS A CA 1
ATOM 1480 C C . LYS A 1 176 ? -33.039 -5.266 37.335 1.00 90.50 176 LYS A C 1
ATOM 1482 O O . LYS A 1 176 ? -33.649 -5.820 38.243 1.00 90.50 176 LYS A O 1
ATOM 1487 N N . GLU A 1 177 ? -33.336 -4.033 36.926 1.00 87.81 177 GLU A N 1
ATOM 1488 C CA . GLU A 1 177 ? -34.472 -3.265 37.452 1.00 87.81 177 GLU A CA 1
ATOM 1489 C C . GLU A 1 177 ? -35.815 -3.933 37.114 1.00 87.81 177 GLU A C 1
ATOM 1491 O O . GLU A 1 177 ? -36.688 -4.018 37.977 1.00 87.81 177 GLU A O 1
ATOM 1496 N N . GLU A 1 178 ? -35.973 -4.465 35.899 1.00 87.19 178 GLU A N 1
ATOM 1497 C CA . GLU A 1 178 ? -37.161 -5.220 35.482 1.00 87.19 178 GLU A CA 1
ATOM 1498 C C . GLU A 1 178 ? -37.338 -6.514 36.292 1.00 87.19 178 GLU A C 1
ATOM 1500 O O . GLU A 1 178 ? -38.449 -6.810 36.740 1.00 87.19 178 GLU A O 1
ATOM 1505 N N . GLU A 1 179 ? -36.260 -7.267 36.532 1.00 85.88 179 GLU A N 1
ATOM 1506 C CA . GLU A 1 179 ? -36.275 -8.465 37.381 1.00 85.88 179 GLU A CA 1
ATOM 1507 C C . GLU A 1 179 ? -36.632 -8.131 38.840 1.00 85.88 179 GLU A C 1
ATOM 1509 O O . GLU A 1 179 ? -37.455 -8.818 39.453 1.00 85.88 179 GLU A O 1
ATOM 1514 N N . GLU A 1 180 ? -36.059 -7.062 39.403 1.00 83.56 180 GLU A N 1
ATOM 1515 C CA . GLU A 1 180 ? -36.369 -6.606 40.764 1.00 83.56 180 GLU A CA 1
ATOM 1516 C C . GLU A 1 180 ? -37.821 -6.115 40.890 1.00 83.56 180 GLU A C 1
ATOM 1518 O O . GLU A 1 180 ? -38.489 -6.410 41.887 1.00 83.56 180 GLU A O 1
ATOM 1523 N N . GLN A 1 181 ? -38.341 -5.407 39.884 1.00 80.00 181 GLN A N 1
ATOM 1524 C CA . GLN A 1 181 ? -39.729 -4.945 39.856 1.00 80.00 181 GLN A CA 1
ATOM 1525 C C . GLN A 1 181 ? -40.704 -6.128 39.759 1.00 80.00 181 GLN A C 1
ATOM 1527 O O . GLN A 1 181 ? -41.656 -6.198 40.535 1.00 80.00 181 GLN A O 1
ATOM 1532 N N . GLN A 1 182 ? -40.426 -7.115 38.897 1.00 76.44 182 GLN A N 1
ATOM 1533 C CA . GLN A 1 182 ? -41.232 -8.338 38.805 1.00 76.44 182 GLN A CA 1
ATOM 1534 C C . GLN A 1 182 ? -41.246 -9.124 40.123 1.00 76.44 182 GLN A C 1
ATOM 1536 O O . GLN A 1 182 ? -42.295 -9.636 40.521 1.00 76.44 182 GLN A O 1
ATOM 1541 N N . GLN A 1 183 ? -40.120 -9.202 40.840 1.00 73.44 183 GLN A N 1
ATOM 1542 C CA . GLN A 1 183 ? -40.070 -9.856 42.152 1.00 73.44 183 GLN A CA 1
ATOM 1543 C C . GLN A 1 183 ? -40.889 -9.106 43.215 1.00 73.44 183 GLN A C 1
ATOM 1545 O O . GLN A 1 183 ? -41.586 -9.747 44.004 1.00 73.44 183 GLN A O 1
ATOM 1550 N N . ARG A 1 184 ? -40.866 -7.766 43.222 1.00 70.88 184 ARG A N 1
ATOM 1551 C CA . ARG A 1 184 ? -41.684 -6.951 44.141 1.00 70.88 184 ARG A CA 1
ATOM 1552 C C . ARG A 1 184 ? -43.178 -7.081 43.860 1.00 70.88 184 ARG A C 1
ATOM 1554 O O . ARG A 1 184 ? -43.941 -7.325 44.792 1.00 70.88 184 ARG A O 1
ATOM 1561 N N . ASP A 1 185 ? -43.581 -7.009 42.596 1.00 70.19 185 ASP A N 1
ATOM 1562 C CA . ASP A 1 185 ? -44.985 -7.147 42.193 1.00 70.19 185 ASP A CA 1
ATOM 1563 C C . ASP A 1 185 ? -45.523 -8.562 42.494 1.00 70.19 185 ASP A C 1
ATOM 1565 O O . ASP A 1 185 ? -46.703 -8.746 42.810 1.00 70.19 185 ASP A O 1
ATOM 1569 N N . SER A 1 186 ? -44.647 -9.573 42.458 1.00 66.19 186 SER A N 1
ATOM 1570 C CA . SER A 1 186 ? -44.960 -10.946 42.874 1.00 66.19 186 SER A CA 1
ATOM 1571 C C . SER A 1 186 ? -45.129 -11.072 44.392 1.00 66.19 186 SER A C 1
ATOM 1573 O O . SER A 1 186 ? -46.047 -11.753 44.847 1.00 66.19 186 SER A O 1
ATOM 1575 N N . ALA A 1 187 ? -44.285 -10.404 45.186 1.00 59.16 187 ALA A N 1
ATOM 1576 C CA . ALA A 1 187 ? -44.363 -10.414 46.648 1.00 59.16 187 ALA A CA 1
ATOM 1577 C C . ALA A 1 187 ? -45.584 -9.639 47.184 1.00 59.16 187 ALA A C 1
ATOM 1579 O O . ALA A 1 187 ? -46.258 -10.114 48.097 1.00 59.16 187 ALA A O 1
ATOM 1580 N N . GLU A 1 188 ? -45.942 -8.502 46.574 1.00 56.94 188 GLU A N 1
ATOM 1581 C CA . GLU A 1 188 ? -47.126 -7.718 46.967 1.00 56.94 188 GLU A CA 1
ATOM 1582 C C . GLU A 1 188 ? -48.446 -8.456 46.659 1.00 56.94 188 GLU A C 1
ATOM 1584 O O . GLU A 1 188 ? -49.465 -8.252 47.327 1.00 56.94 188 GLU A O 1
ATOM 1589 N N . LYS A 1 189 ? -48.437 -9.367 45.675 1.00 55.94 189 LYS A N 1
ATOM 1590 C CA . LYS A 1 189 ? -49.570 -10.261 45.392 1.00 55.94 189 LYS A CA 1
ATOM 1591 C C . LYS A 1 189 ? -49.785 -11.318 46.479 1.00 55.94 189 LYS A C 1
ATOM 1593 O O . LYS A 1 189 ? -50.930 -11.677 46.728 1.00 55.94 189 LYS A O 1
ATOM 1598 N N . VAL A 1 190 ? -48.725 -11.772 47.153 1.00 53.09 190 VAL A N 1
ATOM 1599 C CA . VAL A 1 190 ? -48.816 -12.777 48.228 1.00 53.09 190 VAL A CA 1
ATOM 1600 C C . VAL A 1 190 ? -49.352 -12.164 49.530 1.00 53.09 190 VAL A C 1
ATOM 1602 O O . VAL A 1 190 ? -50.129 -12.804 50.235 1.00 53.09 190 VAL A O 1
ATOM 1605 N N . GLU A 1 191 ? -49.038 -10.903 49.840 1.00 50.12 191 GLU A N 1
ATOM 1606 C CA . GLU A 1 191 ? -49.533 -10.252 51.069 1.00 50.12 191 GLU A CA 1
ATOM 1607 C C . GLU A 1 191 ? -51.030 -9.882 51.020 1.00 50.12 191 GLU A C 1
ATOM 1609 O O . GLU A 1 191 ? -51.694 -9.820 52.060 1.00 50.12 191 GLU A O 1
ATOM 1614 N N . LYS A 1 192 ? -51.608 -9.710 49.823 1.00 49.66 192 LYS A N 1
ATOM 1615 C CA . LYS A 1 192 ? -53.056 -9.476 49.653 1.00 49.66 192 LYS A CA 1
ATOM 1616 C C . LYS A 1 192 ? -53.905 -10.751 49.731 1.00 49.66 192 LYS A C 1
ATOM 1618 O O . LYS A 1 192 ? -55.112 -10.635 49.922 1.00 49.66 192 LYS A O 1
ATOM 1623 N N . GLU A 1 193 ? -53.310 -11.944 49.668 1.00 47.22 193 GLU A N 1
ATOM 1624 C CA . GLU A 1 193 ? -54.033 -13.209 49.893 1.00 47.22 193 GLU A CA 1
ATOM 1625 C C . GLU A 1 193 ? -54.072 -13.633 51.375 1.00 47.22 193 GLU A C 1
ATOM 1627 O O . GLU A 1 193 ? -54.941 -14.405 51.764 1.00 47.22 193 GLU A O 1
ATOM 1632 N N . VAL A 1 194 ? -53.218 -13.076 52.247 1.00 45.88 194 VAL A N 1
ATOM 1633 C CA . VAL A 1 194 ? -53.195 -13.418 53.691 1.00 45.88 194 VAL A CA 1
ATOM 1634 C C . VAL A 1 194 ? -54.171 -12.567 54.530 1.00 45.88 194 VAL A C 1
ATOM 1636 O O . VAL A 1 194 ? -54.436 -12.871 55.691 1.00 45.88 194 VAL A O 1
ATOM 1639 N N . THR A 1 195 ? -54.774 -11.518 53.960 1.00 40.34 195 THR A N 1
ATOM 1640 C CA . THR A 1 195 ? -55.719 -10.622 54.667 1.00 40.34 195 THR A CA 1
ATOM 1641 C C . THR A 1 195 ? -57.193 -10.834 54.305 1.00 40.34 195 THR A C 1
ATOM 1643 O O . THR A 1 195 ? -58.033 -9.992 54.617 1.00 40.34 195 THR A O 1
ATOM 1646 N N . VAL A 1 196 ? -57.538 -11.988 53.726 1.00 44.03 196 VAL A N 1
ATOM 1647 C CA . VAL A 1 196 ? -58.931 -12.418 53.509 1.00 44.03 196 VAL A CA 1
ATOM 1648 C C . VAL A 1 196 ? -59.185 -13.734 54.248 1.00 44.03 196 VAL A C 1
ATOM 1650 O O . VAL A 1 196 ? -59.583 -14.721 53.654 1.00 44.03 196 VAL A O 1
ATOM 1653 N N . ASP A 1 197 ? -58.928 -13.767 55.557 1.00 40.16 197 ASP A N 1
ATOM 1654 C CA . ASP A 1 197 ? -59.301 -14.921 56.397 1.00 40.16 197 ASP A CA 1
ATOM 1655 C C . ASP A 1 197 ? -59.913 -14.499 57.743 1.00 40.16 197 ASP A C 1
ATOM 1657 O O . ASP A 1 197 ? -59.806 -15.159 58.776 1.00 40.16 197 ASP A O 1
ATOM 1661 N N . GLN A 1 198 ? -60.607 -13.359 57.738 1.00 46.69 198 GLN A N 1
ATOM 1662 C CA . GLN A 1 198 ? -61.539 -12.990 58.799 1.00 46.69 198 GLN A CA 1
ATOM 1663 C C . GLN A 1 198 ? -62.813 -12.433 58.174 1.00 46.69 198 GLN A C 1
ATOM 1665 O O . GLN A 1 198 ? -62.944 -11.224 58.015 1.00 46.69 198 GLN A O 1
ATOM 1670 N N . THR A 1 199 ? -63.736 -13.317 57.782 1.00 37.25 199 THR A N 1
ATOM 1671 C CA . THR A 1 199 ? -65.191 -13.223 58.037 1.00 37.25 199 THR A CA 1
ATOM 1672 C C . THR A 1 199 ? -65.977 -14.280 57.236 1.00 37.25 199 THR A C 1
ATOM 1674 O O . THR A 1 199 ? -65.910 -14.302 56.016 1.00 37.25 199 THR A O 1
ATOM 1677 N N . ILE A 1 200 ? -66.802 -15.064 57.960 1.00 36.56 200 ILE A N 1
ATOM 1678 C CA . ILE A 1 200 ? -67.961 -15.886 57.509 1.00 36.56 200 ILE A CA 1
ATOM 1679 C C . ILE A 1 200 ? -67.575 -17.281 56.949 1.00 36.56 200 ILE A C 1
ATOM 1681 O O . ILE A 1 200 ? -67.098 -17.404 55.834 1.00 36.56 200 ILE A O 1
ATOM 1685 N N . SER A 1 201 ? -67.597 -18.357 57.752 1.00 34.66 201 SER A N 1
ATOM 1686 C CA . SER A 1 201 ? -68.746 -19.157 58.256 1.00 34.66 201 SER A CA 1
ATOM 1687 C C . SER A 1 201 ? -69.027 -20.403 57.402 1.00 34.66 201 SER A C 1
ATOM 1689 O O . SER A 1 201 ? -69.583 -20.309 56.319 1.00 34.66 201 SER A O 1
ATOM 1691 N N . GLU A 1 202 ? -68.702 -21.563 57.974 1.00 33.62 202 GLU A N 1
ATOM 1692 C CA . GLU A 1 202 ? -69.576 -22.738 58.118 1.00 33.62 202 GLU A CA 1
ATOM 1693 C C . GLU A 1 202 ? -70.539 -23.160 56.967 1.00 33.62 202 GLU A C 1
ATOM 1695 O O . GLU A 1 202 ? -71.537 -22.505 56.679 1.00 33.62 202 GLU A O 1
ATOM 1700 N N . VAL A 1 203 ? -70.304 -24.405 56.505 1.00 32.91 203 VAL A N 1
ATOM 1701 C CA . VAL A 1 203 ? -71.256 -25.471 56.087 1.00 32.91 203 VAL A CA 1
ATOM 1702 C C . VAL A 1 203 ? -71.355 -25.853 54.587 1.00 32.91 203 VAL A C 1
ATOM 1704 O O . VAL A 1 203 ? -71.990 -25.196 53.776 1.00 32.91 203 VAL A O 1
ATOM 1707 N N . ALA A 1 204 ? -70.839 -27.069 54.334 1.00 29.66 204 ALA A N 1
ATOM 1708 C CA . ALA A 1 204 ? -71.303 -28.148 53.439 1.00 29.66 204 ALA A CA 1
ATOM 1709 C C . ALA A 1 204 ? -71.087 -28.104 51.906 1.00 29.66 204 ALA A C 1
ATOM 1711 O O . ALA A 1 204 ? -71.860 -27.554 51.138 1.00 29.66 204 ALA A O 1
ATOM 1712 N N . ALA A 1 205 ? -70.100 -28.914 51.504 1.00 28.64 205 ALA A N 1
ATOM 1713 C CA . ALA A 1 205 ? -70.242 -30.145 50.712 1.00 28.64 205 ALA A CA 1
ATOM 1714 C C . ALA A 1 205 ? -70.891 -30.129 49.304 1.00 28.64 205 ALA A C 1
ATOM 1716 O O . ALA A 1 205 ? -72.105 -30.091 49.144 1.00 28.64 205 ALA A O 1
ATOM 1717 N N . ALA A 1 206 ? -70.017 -30.487 48.353 1.00 27.81 206 ALA A N 1
ATOM 1718 C CA . ALA A 1 206 ? -70.196 -31.473 47.279 1.00 27.81 206 ALA A CA 1
ATOM 1719 C C . ALA A 1 206 ? -70.697 -31.024 45.886 1.00 27.81 206 ALA A C 1
ATOM 1721 O O . ALA A 1 206 ? -71.878 -30.813 45.649 1.00 27.81 206 ALA A O 1
ATOM 1722 N N . ALA A 1 207 ? -69.746 -31.159 44.949 1.00 27.67 207 ALA A N 1
ATOM 1723 C CA . ALA A 1 207 ? -69.852 -31.813 43.638 1.00 27.67 207 ALA A CA 1
ATOM 1724 C C . ALA A 1 207 ? -70.220 -30.998 42.373 1.00 27.67 207 ALA A C 1
ATOM 1726 O O . ALA A 1 207 ? -71.324 -30.505 42.205 1.00 27.67 207 ALA A O 1
ATOM 1727 N N . ALA A 1 208 ? -69.273 -31.096 41.426 1.00 27.98 208 ALA A N 1
ATOM 1728 C CA . ALA A 1 208 ? -69.422 -31.247 39.972 1.00 27.98 208 ALA A CA 1
ATOM 1729 C C . ALA A 1 208 ? -69.743 -30.025 39.074 1.00 27.98 208 ALA A C 1
ATOM 1731 O O . ALA A 1 208 ? -70.891 -29.708 38.804 1.00 27.98 208 ALA A O 1
ATOM 1732 N N . ALA A 1 209 ? -68.658 -29.526 38.465 1.00 30.80 209 ALA A N 1
ATOM 1733 C CA . ALA A 1 209 ? -68.408 -29.425 37.017 1.00 30.80 209 ALA A CA 1
ATOM 1734 C C . ALA A 1 209 ? -69.081 -28.346 36.129 1.00 30.80 209 ALA A C 1
ATOM 1736 O O . ALA A 1 209 ? -70.292 -28.166 36.101 1.00 30.80 209 ALA A O 1
ATOM 1737 N N . VAL A 1 210 ? -68.209 -27.840 35.238 1.00 30.98 210 VAL A N 1
ATOM 1738 C CA . VAL A 1 210 ? -68.399 -27.158 33.940 1.00 30.98 210 VAL A CA 1
ATOM 1739 C C . VAL A 1 210 ? -68.446 -25.624 33.976 1.00 30.98 210 VAL A C 1
ATOM 1741 O O . VAL A 1 210 ? -69.465 -25.007 34.257 1.00 30.98 210 VAL A O 1
ATOM 1744 N N . GLU A 1 211 ? -67.307 -25.032 33.607 1.00 33.41 211 GLU A N 1
ATOM 1745 C CA . GLU A 1 211 ? -67.091 -23.607 33.350 1.00 33.41 211 GLU A CA 1
ATOM 1746 C C . GLU A 1 211 ? -66.798 -23.418 31.846 1.00 33.41 211 GLU A C 1
ATOM 1748 O O . GLU A 1 211 ? -65.926 -24.095 31.296 1.00 33.41 211 GLU A O 1
ATOM 1753 N N . GLU A 1 212 ? -67.516 -22.503 31.185 1.00 34.06 212 GLU A N 1
ATOM 1754 C CA . GLU A 1 212 ? -67.144 -21.922 29.887 1.00 34.06 212 GLU A CA 1
ATOM 1755 C C . GLU A 1 212 ? -67.059 -20.383 30.010 1.00 34.06 212 GLU A C 1
ATOM 1757 O O . GLU A 1 212 ? -67.889 -19.743 30.652 1.00 34.06 212 GLU A O 1
ATOM 1762 N N . LYS A 1 213 ? -66.002 -19.842 29.388 1.00 42.03 213 LYS A N 1
ATOM 1763 C CA . LYS A 1 213 ? -65.504 -18.446 29.243 1.00 42.03 213 LYS A CA 1
ATOM 1764 C C . LYS A 1 213 ? -66.492 -17.493 28.514 1.00 42.03 213 LYS A C 1
ATOM 1766 O O . LYS A 1 213 ? -67.421 -18.031 27.916 1.00 42.03 213 LYS A O 1
ATOM 1771 N N . PRO A 1 214 ? -66.320 -16.132 28.446 1.00 42.50 214 PRO A N 1
ATOM 1772 C CA . PRO A 1 214 ? -65.086 -15.358 28.110 1.00 42.50 214 PRO A CA 1
ATOM 1773 C C . PRO A 1 214 ? -64.902 -14.002 28.861 1.00 42.50 214 PRO A C 1
ATOM 1775 O O . PRO A 1 214 ? -65.784 -13.573 29.586 1.00 42.50 214 PRO A O 1
ATOM 1778 N N . GLY A 1 215 ? -63.800 -13.238 28.785 1.00 31.41 215 GLY A N 1
ATOM 1779 C CA . GLY A 1 215 ? -62.635 -13.214 27.893 1.00 31.41 215 GLY A CA 1
ATOM 1780 C C . GLY A 1 215 ? -61.509 -12.288 28.416 1.00 31.41 215 GLY A C 1
ATOM 1781 O O . GLY A 1 215 ? -61.628 -11.658 29.464 1.00 31.41 215 GLY A O 1
ATOM 1782 N N . THR A 1 216 ? -60.395 -12.267 27.683 1.00 35.81 216 THR A N 1
ATOM 1783 C CA . THR A 1 216 ? -59.048 -11.795 28.072 1.00 35.81 216 THR A CA 1
ATOM 1784 C C . THR A 1 216 ? -58.671 -10.489 27.346 1.00 35.81 216 THR A C 1
ATOM 1786 O O . THR A 1 216 ? -59.015 -10.377 26.171 1.00 35.81 216 THR A O 1
ATOM 1789 N N . PRO A 1 217 ? -57.920 -9.542 27.950 1.00 42.19 217 PRO A N 1
ATOM 1790 C CA . PRO A 1 217 ? -57.139 -8.555 27.201 1.00 42.19 217 PRO A CA 1
ATOM 1791 C C . PRO A 1 217 ? -55.704 -9.058 26.932 1.00 42.19 217 PRO A C 1
ATOM 1793 O O . PRO A 1 217 ? -55.054 -9.629 27.806 1.00 42.19 217 PRO A O 1
ATOM 1796 N N . GLU A 1 218 ? -55.249 -8.877 25.692 1.00 43.19 218 GLU A N 1
ATOM 1797 C CA . GLU A 1 218 ? -54.018 -9.422 25.098 1.00 43.19 218 GLU A CA 1
ATOM 1798 C C . GLU A 1 218 ? -52.705 -8.830 25.660 1.00 43.19 218 GLU A C 1
ATOM 1800 O O . GLU A 1 218 ? -52.619 -7.618 25.866 1.00 43.19 218 GLU A O 1
ATOM 1805 N N . PRO A 1 219 ? -51.633 -9.637 25.799 1.00 43.41 219 PRO A N 1
ATOM 1806 C CA . PRO A 1 219 ? -50.263 -9.142 25.868 1.00 43.41 219 PRO A CA 1
ATOM 1807 C C . PRO A 1 219 ? -49.698 -8.913 24.456 1.00 43.41 219 PRO A C 1
ATOM 1809 O O . PRO A 1 219 ? -49.595 -9.832 23.640 1.00 43.41 219 PRO A O 1
ATOM 1812 N N . VAL A 1 220 ? -49.303 -7.673 24.172 1.00 50.66 220 VAL A N 1
ATOM 1813 C CA . VAL A 1 220 ? -48.622 -7.295 22.928 1.00 50.66 220 VAL A CA 1
ATOM 1814 C C . VAL A 1 220 ? -47.128 -7.568 23.091 1.00 50.66 220 VAL A C 1
ATOM 1816 O O . VAL A 1 220 ? -46.407 -6.785 23.699 1.00 50.66 220 VAL A O 1
ATOM 1819 N N . GLY A 1 221 ? -46.674 -8.700 22.560 1.00 40.00 221 GLY A N 1
ATOM 1820 C CA . GLY A 1 221 ? -45.257 -9.055 22.471 1.00 40.00 221 GLY A CA 1
ATOM 1821 C C . GLY A 1 221 ? -45.088 -10.535 22.151 1.00 40.00 221 GLY A C 1
ATOM 1822 O O . GLY A 1 221 ? -45.250 -11.388 23.020 1.00 40.00 221 GLY A O 1
ATOM 1823 N N . ARG A 1 222 ? -44.812 -10.867 20.885 1.00 44.88 222 ARG A N 1
ATOM 1824 C CA . ARG A 1 222 ? -44.575 -12.252 20.458 1.00 44.88 222 ARG A CA 1
ATOM 1825 C C . ARG A 1 222 ? -43.191 -12.704 20.928 1.00 44.88 222 ARG A C 1
ATOM 1827 O O . ARG A 1 222 ? -42.185 -12.144 20.509 1.00 44.88 222 ARG A O 1
ATOM 1834 N N . MET A 1 223 ? -43.130 -13.767 21.730 1.00 42.44 223 MET A N 1
ATOM 1835 C CA . MET A 1 223 ? -41.894 -14.538 21.893 1.00 42.44 223 MET A CA 1
ATOM 1836 C C . MET A 1 223 ? -41.469 -15.091 20.526 1.00 42.44 223 MET A C 1
ATOM 1838 O O . MET A 1 223 ? -42.232 -15.830 19.903 1.00 42.44 223 MET A O 1
ATOM 1842 N N . GLY A 1 224 ? -40.266 -14.734 20.068 1.00 49.44 224 GLY A N 1
ATOM 1843 C CA . GLY A 1 224 ? -39.659 -15.307 18.861 1.00 49.44 224 GLY A CA 1
ATOM 1844 C C . GLY A 1 224 ? -39.095 -14.324 17.833 1.00 49.44 224 GLY A C 1
ATOM 1845 O O . GLY A 1 224 ? -38.667 -14.776 16.774 1.00 49.44 224 GLY A O 1
ATOM 1846 N N . GLU A 1 225 ? -39.054 -13.016 18.096 1.00 44.78 225 GLU A N 1
ATOM 1847 C CA . GLU A 1 225 ? -38.334 -12.087 17.213 1.00 44.78 225 GLU A CA 1
ATOM 1848 C C . GLU A 1 225 ? -36.816 -12.259 17.391 1.00 44.78 225 GLU A C 1
ATOM 1850 O O . GLU A 1 225 ? -36.211 -11.796 18.357 1.00 44.78 225 GLU A O 1
ATOM 1855 N N . SER A 1 226 ? -36.192 -13.000 16.473 1.00 48.66 226 SER A N 1
ATOM 1856 C CA . SER A 1 226 ? -34.743 -13.186 16.432 1.00 48.66 226 SER A CA 1
ATOM 1857 C C . SER A 1 226 ? -34.051 -11.981 15.796 1.00 48.66 226 SER A C 1
ATOM 1859 O O . SER A 1 226 ? -34.396 -11.572 14.687 1.00 48.66 226 SER A O 1
ATOM 1861 N N . ILE A 1 227 ? -33.004 -11.489 16.461 1.00 44.50 227 ILE A N 1
ATOM 1862 C CA . ILE A 1 227 ? -32.026 -10.498 15.983 1.00 44.50 227 ILE A CA 1
ATOM 1863 C C . ILE A 1 227 ? -31.222 -11.095 14.810 1.00 44.50 227 ILE A C 1
ATOM 1865 O O . ILE A 1 227 ? -30.068 -11.492 14.955 1.00 44.50 227 ILE A O 1
ATOM 1869 N N . SER A 1 228 ? -31.831 -11.221 13.632 1.00 45.69 228 SER A N 1
ATOM 1870 C CA . SER A 1 228 ? -31.171 -11.754 12.430 1.00 45.69 228 SER A CA 1
ATOM 1871 C C . SER A 1 228 ? -31.145 -10.775 11.258 1.00 45.69 228 SER A C 1
ATOM 1873 O O . SER A 1 228 ? -30.851 -11.182 10.137 1.00 45.69 228 SER A O 1
ATOM 1875 N N . GLU A 1 229 ? -31.401 -9.484 11.478 1.00 48.00 229 GLU A N 1
ATOM 1876 C CA . GLU A 1 229 ? -31.393 -8.504 10.382 1.00 48.00 229 GLU A CA 1
ATOM 1877 C C . GLU A 1 229 ? -29.994 -8.099 9.887 1.00 48.00 229 GLU A C 1
ATOM 1879 O O . GLU A 1 229 ? -29.899 -7.448 8.851 1.00 48.00 229 GLU A O 1
ATOM 1884 N N . PHE A 1 230 ? -28.893 -8.508 10.535 1.00 48.44 230 PHE A N 1
ATOM 1885 C CA . PHE A 1 230 ? -27.558 -8.033 10.125 1.00 48.44 230 PHE A CA 1
ATOM 1886 C C . PHE A 1 230 ? -26.474 -9.081 9.862 1.00 48.44 230 PHE A C 1
ATOM 1888 O O . PHE A 1 230 ? -25.371 -8.707 9.462 1.00 48.44 230 PHE A O 1
ATOM 1895 N N . ILE A 1 231 ? -26.753 -10.381 9.992 1.00 48.25 231 ILE A N 1
ATOM 1896 C CA . ILE A 1 231 ? -25.771 -11.423 9.644 1.00 48.25 231 ILE A CA 1
ATOM 1897 C C . ILE A 1 231 ? -26.459 -12.523 8.833 1.00 48.25 231 ILE A C 1
ATOM 1899 O O . ILE A 1 231 ? -26.826 -13.583 9.326 1.00 48.25 231 ILE A O 1
ATOM 1903 N N . GLY A 1 232 ? -26.628 -12.242 7.546 1.00 44.31 232 GLY A N 1
ATOM 1904 C CA . GLY A 1 232 ? -27.130 -13.169 6.542 1.00 44.31 232 GLY A CA 1
ATOM 1905 C C . GLY A 1 232 ? -26.813 -12.639 5.149 1.00 44.31 232 GLY A C 1
ATOM 1906 O O . GLY A 1 232 ? -26.653 -11.434 4.950 1.00 44.31 232 GLY A O 1
ATOM 1907 N N . THR A 1 233 ? -26.664 -13.534 4.174 1.00 45.34 233 THR A N 1
ATOM 1908 C CA . THR A 1 233 ? -26.531 -13.136 2.767 1.00 45.34 233 THR A CA 1
ATOM 1909 C C . THR A 1 233 ? -27.787 -12.351 2.376 1.00 45.34 233 THR A C 1
ATOM 1911 O O . THR A 1 233 ? -28.883 -12.853 2.611 1.00 45.34 233 THR A O 1
ATOM 1914 N N . PRO A 1 234 ? -27.673 -11.135 1.811 1.00 41.03 234 PRO A N 1
ATOM 1915 C CA . PRO A 1 234 ? -28.846 -10.328 1.506 1.00 41.03 234 PRO A CA 1
ATOM 1916 C C . PRO A 1 234 ? -29.741 -11.074 0.513 1.00 41.03 234 PRO A C 1
ATOM 1918 O O . PRO A 1 234 ? -29.327 -11.380 -0.610 1.00 41.03 234 PRO A O 1
ATOM 1921 N N . ILE A 1 235 ? -30.966 -11.378 0.940 1.00 45.06 235 ILE A N 1
ATOM 1922 C CA . ILE A 1 235 ? -32.005 -11.933 0.078 1.00 45.06 235 ILE A CA 1
ATOM 1923 C C . ILE A 1 235 ? -32.612 -10.747 -0.667 1.00 45.06 235 ILE A C 1
ATOM 1925 O O . ILE A 1 235 ? -33.316 -9.920 -0.097 1.00 45.06 235 ILE A O 1
ATOM 1929 N N . PHE A 1 236 ? -32.288 -10.621 -1.951 1.00 47.31 236 PHE A N 1
ATOM 1930 C CA . PHE A 1 236 ? -32.920 -9.624 -2.806 1.00 47.31 236 PHE A CA 1
ATOM 1931 C C . PHE A 1 236 ? -34.315 -10.119 -3.185 1.00 47.31 236 PHE A C 1
ATOM 1933 O O . PHE A 1 236 ? -34.442 -11.082 -3.946 1.00 47.31 236 PHE A O 1
ATOM 1940 N N . SER A 1 237 ? -35.350 -9.443 -2.691 1.00 58.50 237 SER A N 1
ATOM 1941 C CA . SER A 1 237 ? -36.723 -9.637 -3.148 1.00 58.50 237 SER A CA 1
ATOM 1942 C C . SER A 1 237 ? -36.805 -9.392 -4.660 1.00 58.50 237 SER A C 1
ATOM 1944 O O . SER A 1 237 ? -36.300 -8.400 -5.201 1.00 58.50 237 SER A O 1
ATOM 1946 N N . ARG A 1 238 ? -37.381 -10.357 -5.383 1.00 57.44 238 ARG A N 1
ATOM 1947 C CA . ARG A 1 238 ? -37.476 -10.335 -6.847 1.00 57.44 238 ARG A CA 1
ATOM 1948 C C . ARG A 1 238 ? -38.823 -9.753 -7.261 1.00 57.44 238 ARG A C 1
ATOM 1950 O O . ARG A 1 238 ? -39.851 -10.074 -6.676 1.00 57.44 238 ARG A O 1
ATOM 1957 N N . ARG A 1 239 ? -38.814 -8.910 -8.294 1.00 61.12 239 ARG A N 1
ATOM 1958 C CA . ARG A 1 239 ? -40.034 -8.470 -8.982 1.00 61.12 239 ARG A CA 1
ATOM 1959 C C . ARG A 1 239 ? -40.310 -9.367 -10.177 1.00 61.12 239 ARG A C 1
ATOM 1961 O O . ARG A 1 239 ? -39.376 -9.747 -10.890 1.00 61.12 239 ARG A O 1
ATOM 1968 N N . ASP A 1 240 ? -41.585 -9.627 -10.418 1.00 62.03 240 ASP A N 1
ATOM 1969 C CA . ASP A 1 240 ? -42.037 -10.276 -11.641 1.00 62.03 240 ASP A CA 1
ATOM 1970 C C . ASP A 1 240 ? -41.928 -9.346 -12.855 1.00 62.03 240 ASP A C 1
ATOM 1972 O O . ASP A 1 240 ? -41.697 -8.139 -12.747 1.00 62.03 240 ASP A O 1
ATOM 1976 N N . VAL A 1 241 ? -42.121 -9.915 -14.048 1.00 66.25 241 VAL A N 1
ATOM 1977 C CA . VAL A 1 241 ? -42.065 -9.204 -15.342 1.00 66.25 241 VAL A CA 1
ATOM 1978 C C . VAL A 1 241 ? -43.090 -8.056 -15.420 1.00 66.25 241 VAL A C 1
ATOM 1980 O O . VAL A 1 241 ? -42.907 -7.115 -16.187 1.00 66.25 241 VAL A O 1
ATOM 1983 N N . THR A 1 242 ? -44.134 -8.100 -14.592 1.00 69.44 242 THR A N 1
ATOM 1984 C CA . THR A 1 242 ? -45.182 -7.077 -14.442 1.00 69.44 242 THR A CA 1
ATOM 1985 C C . THR A 1 242 ? -44.870 -6.017 -13.380 1.00 69.44 242 THR A C 1
ATOM 1987 O O . THR A 1 242 ? -45.665 -5.103 -13.184 1.00 69.44 242 THR A O 1
ATOM 1990 N N . GLY A 1 243 ? -43.719 -6.100 -12.702 1.00 62.50 243 GLY A N 1
ATOM 1991 C CA . GLY A 1 243 ? -43.282 -5.127 -11.695 1.00 62.50 243 GLY A CA 1
ATOM 1992 C C . GLY A 1 243 ? -43.908 -5.299 -10.308 1.00 62.50 243 GLY A C 1
ATOM 1993 O O . GLY A 1 243 ? -43.594 -4.517 -9.411 1.00 62.50 243 GLY A O 1
ATOM 1994 N N . THR A 1 244 ? -44.746 -6.316 -10.115 1.00 70.25 244 THR A N 1
ATOM 1995 C CA . THR A 1 244 ? -45.298 -6.714 -8.816 1.00 70.25 244 THR A CA 1
ATOM 1996 C C . THR A 1 244 ? -44.248 -7.428 -7.968 1.00 70.25 244 THR A C 1
ATOM 1998 O O . THR A 1 244 ? -43.398 -8.158 -8.486 1.00 70.25 244 THR A O 1
ATOM 2001 N N . TRP A 1 245 ? -44.284 -7.173 -6.660 1.00 63.34 245 TRP A N 1
ATOM 2002 C CA . TRP A 1 245 ? -43.452 -7.867 -5.682 1.00 63.34 245 TRP A CA 1
ATOM 2003 C C . TRP A 1 245 ? -43.945 -9.306 -5.529 1.00 63.34 245 TRP A C 1
ATOM 2005 O O . TRP A 1 245 ? -45.145 -9.519 -5.370 1.00 63.34 245 TRP A O 1
ATOM 2015 N N . ILE A 1 246 ? -43.030 -10.272 -5.611 1.00 65.88 246 ILE A N 1
ATOM 2016 C CA . ILE A 1 246 ? -43.329 -11.668 -5.285 1.00 65.88 246 ILE A CA 1
ATOM 2017 C C . ILE A 1 246 ? -43.384 -11.747 -3.760 1.00 65.88 246 ILE A C 1
ATOM 2019 O O . ILE A 1 246 ? -42.424 -11.341 -3.107 1.00 65.88 246 ILE A O 1
ATOM 2023 N N . GLU A 1 247 ? -44.504 -12.203 -3.203 1.00 61.09 247 GLU A N 1
ATOM 2024 C CA . GLU A 1 247 ? -44.631 -12.391 -1.757 1.00 61.09 247 GLU A CA 1
ATOM 2025 C C . GLU A 1 247 ? -43.615 -13.434 -1.279 1.00 61.09 247 GLU A C 1
ATOM 2027 O O . GLU A 1 247 ? -43.471 -14.504 -1.880 1.00 61.09 247 GLU A O 1
ATOM 2032 N N . ASP A 1 248 ? -42.887 -13.091 -0.216 1.00 60.06 248 ASP A N 1
ATOM 2033 C CA . ASP A 1 248 ? -41.881 -13.952 0.389 1.00 60.06 248 ASP A CA 1
ATOM 2034 C C . ASP A 1 248 ? -42.560 -15.224 0.904 1.00 60.06 248 ASP A C 1
ATOM 2036 O O . ASP A 1 248 ? -43.233 -15.230 1.935 1.00 60.06 248 ASP A O 1
ATOM 2040 N N . THR A 1 249 ? -42.389 -16.330 0.181 1.00 63.06 249 THR A N 1
ATOM 2041 C CA . THR A 1 249 ? -42.827 -17.649 0.633 1.00 63.06 249 THR A CA 1
ATOM 2042 C C . THR A 1 249 ? -41.873 -18.130 1.719 1.00 63.06 249 THR A C 1
ATOM 2044 O O . THR A 1 249 ? -41.018 -18.987 1.483 1.00 63.06 249 THR A O 1
ATOM 2047 N N . VAL A 1 250 ? -41.973 -17.549 2.912 1.00 62.81 250 VAL A N 1
ATOM 2048 C CA . VAL A 1 250 ? -41.363 -18.133 4.102 1.00 62.81 250 VAL A CA 1
ATOM 2049 C C . VAL A 1 250 ? -42.146 -19.418 4.391 1.00 62.81 250 VAL A C 1
ATOM 2051 O O . VAL A 1 250 ? -43.369 -19.353 4.544 1.00 62.81 250 VAL A O 1
ATOM 2054 N N . PRO A 1 251 ? -41.504 -20.599 4.404 1.00 64.25 251 PRO A N 1
ATOM 2055 C CA . PRO A 1 251 ? -42.208 -21.830 4.735 1.00 64.25 251 PRO A CA 1
ATOM 2056 C C . PRO A 1 251 ? -42.832 -21.720 6.132 1.00 64.25 251 PRO A C 1
ATOM 2058 O O . PRO A 1 251 ? -42.231 -21.151 7.045 1.00 64.25 251 PRO A O 1
ATOM 2061 N N . SER A 1 252 ? -44.056 -22.232 6.292 1.00 75.81 252 SER A N 1
ATOM 2062 C CA . SER A 1 252 ? -44.766 -22.182 7.571 1.00 75.81 252 SER A CA 1
ATOM 2063 C C . SER A 1 252 ? -44.003 -22.952 8.654 1.00 75.81 252 SER A C 1
ATOM 2065 O O . SER A 1 252 ? -43.251 -23.883 8.366 1.00 75.81 252 SER A O 1
ATOM 2067 N N . LEU A 1 253 ? -44.224 -22.594 9.922 1.00 64.69 253 LEU A N 1
ATOM 2068 C CA . LEU A 1 253 ? -43.586 -23.249 11.073 1.00 64.69 253 LEU A CA 1
ATOM 2069 C C . LEU A 1 253 ? -43.820 -24.777 11.088 1.00 64.69 253 LEU A C 1
ATOM 2071 O O . LEU A 1 253 ? -42.950 -25.543 11.493 1.00 64.69 253 LEU A O 1
ATOM 2075 N N . GLU A 1 254 ? -44.974 -25.222 10.585 1.00 70.50 254 GLU A N 1
ATOM 2076 C CA . GLU A 1 254 ? -45.323 -26.638 10.430 1.00 70.50 254 GLU A CA 1
ATOM 2077 C C . GLU A 1 254 ? -44.481 -27.353 9.366 1.00 70.50 254 GLU A C 1
ATOM 2079 O O . GLU A 1 254 ? -44.213 -28.539 9.502 1.00 70.50 254 GLU A O 1
ATOM 2084 N N . ALA A 1 255 ? -44.005 -26.654 8.331 1.00 68.81 255 ALA A N 1
ATOM 2085 C CA . ALA A 1 255 ? -43.111 -27.243 7.333 1.00 68.81 255 ALA A CA 1
ATOM 2086 C C . ALA A 1 255 ? -41.706 -27.513 7.902 1.00 68.81 255 ALA A C 1
ATOM 2088 O O . ALA A 1 255 ? -41.017 -28.420 7.437 1.00 68.81 255 ALA A O 1
ATOM 2089 N N . PHE A 1 256 ? -41.292 -26.765 8.931 1.00 64.12 256 PHE A N 1
ATOM 2090 C CA . PHE A 1 256 ? -40.022 -26.986 9.627 1.00 64.12 256 PHE A CA 1
ATOM 2091 C C . PHE A 1 256 ? -40.083 -28.128 10.651 1.00 64.12 256 PHE A C 1
ATOM 2093 O O . PHE A 1 256 ? -39.063 -28.771 10.900 1.00 64.12 256 PHE A O 1
ATOM 2100 N N . SER A 1 257 ? -41.255 -28.423 11.226 1.00 69.69 257 SER A N 1
ATOM 2101 C CA . SER A 1 257 ? -41.400 -29.469 12.251 1.00 69.69 257 SER A CA 1
ATOM 2102 C C . SER A 1 257 ? -41.391 -30.900 11.695 1.00 69.69 257 SER A C 1
ATOM 2104 O O . SER A 1 257 ? -41.254 -31.850 12.463 1.00 69.69 257 SER A O 1
ATOM 2106 N N . VAL A 1 258 ? -41.467 -31.071 10.369 1.00 69.31 258 VAL A N 1
ATOM 2107 C CA . VAL A 1 258 ? -41.470 -32.384 9.691 1.00 69.31 258 VAL A CA 1
ATOM 2108 C C . VAL A 1 258 ? -40.107 -33.103 9.773 1.00 69.31 258 VAL A C 1
ATOM 2110 O O . VAL A 1 258 ? -40.021 -34.305 9.524 1.00 69.31 258 VAL A O 1
ATOM 2113 N N . GLY A 1 259 ? -39.040 -32.415 10.194 1.00 71.69 259 GLY A N 1
ATOM 2114 C CA . GLY A 1 259 ? -37.697 -32.993 10.285 1.00 71.69 259 GLY A CA 1
ATOM 2115 C C . GLY A 1 259 ? -37.048 -33.216 8.912 1.00 71.69 259 GLY A C 1
ATOM 2116 O O . GLY A 1 259 ? -37.604 -32.877 7.869 1.00 71.69 259 GLY A O 1
ATOM 2117 N N . ILE A 1 260 ? -35.823 -33.756 8.900 1.00 64.62 260 ILE A N 1
ATOM 2118 C CA . ILE A 1 260 ? -35.062 -33.983 7.662 1.00 64.62 260 ILE A CA 1
ATOM 2119 C C . ILE A 1 260 ? -35.710 -35.136 6.887 1.00 64.62 260 ILE A C 1
ATOM 2121 O O . ILE A 1 260 ? -35.439 -36.309 7.147 1.00 64.62 260 ILE A O 1
ATOM 2125 N N . VAL A 1 261 ? -36.568 -34.802 5.924 1.00 67.19 261 VAL A N 1
ATOM 2126 C CA . VAL A 1 261 ? -37.108 -35.767 4.962 1.00 67.19 261 VAL A CA 1
ATOM 2127 C C . VAL A 1 261 ? -35.946 -36.294 4.107 1.00 67.19 261 VAL A C 1
ATOM 2129 O O . VAL A 1 261 ? -35.152 -35.485 3.613 1.00 67.19 261 VAL A O 1
ATOM 2132 N N . PRO A 1 262 ? -35.798 -37.621 3.916 1.00 67.25 262 PRO A N 1
ATOM 2133 C CA . PRO A 1 262 ? -34.790 -38.165 3.016 1.00 67.25 262 PRO A CA 1
ATOM 2134 C C . PRO A 1 262 ? -34.960 -37.554 1.622 1.00 67.25 262 PRO A C 1
ATOM 2136 O O . PRO A 1 262 ? -36.024 -37.621 1.012 1.00 67.25 262 PRO A O 1
ATOM 2139 N N . PHE A 1 263 ? -33.895 -36.907 1.156 1.00 64.81 263 PHE A N 1
ATOM 2140 C CA . PHE A 1 263 ? -33.867 -36.172 -0.099 1.00 64.81 263 PHE A CA 1
ATOM 2141 C C . PHE A 1 263 ? -34.064 -37.122 -1.288 1.00 64.81 263 PHE A C 1
ATOM 2143 O O . PHE A 1 263 ? -33.173 -37.898 -1.632 1.00 64.81 263 PHE A O 1
ATOM 2150 N N . GLU A 1 264 ? -35.223 -37.040 -1.939 1.00 66.56 264 GLU A N 1
ATOM 2151 C CA . GLU A 1 264 ? -35.432 -37.593 -3.276 1.00 66.56 264 GLU A CA 1
ATOM 2152 C C . GLU A 1 264 ? -34.986 -36.559 -4.314 1.00 66.56 264 GLU A C 1
ATOM 2154 O O . GLU A 1 264 ? -35.620 -35.518 -4.498 1.00 66.56 264 GLU A O 1
ATOM 2159 N N . ALA A 1 265 ? -33.881 -36.847 -5.003 1.00 60.75 265 ALA A N 1
ATOM 2160 C CA . ALA A 1 265 ? -33.364 -36.012 -6.078 1.00 60.75 265 ALA A CA 1
ATOM 2161 C C . ALA A 1 265 ? -34.307 -36.062 -7.291 1.00 60.75 265 ALA A C 1
ATOM 2163 O O . ALA A 1 265 ? -34.163 -36.909 -8.172 1.00 60.75 265 ALA A O 1
ATOM 2164 N N . LYS A 1 266 ? -35.274 -35.148 -7.355 1.00 62.12 266 LYS A N 1
ATOM 2165 C CA . LYS A 1 266 ? -35.991 -34.861 -8.599 1.00 62.12 266 LYS A CA 1
ATOM 2166 C C . LYS A 1 266 ? -35.114 -33.927 -9.428 1.00 62.12 266 LYS A C 1
ATOM 2168 O O . LYS A 1 266 ? -34.706 -32.872 -8.950 1.00 62.12 266 LYS A O 1
ATOM 2173 N N . GLU A 1 267 ? -34.773 -34.337 -10.649 1.00 61.75 267 GLU A N 1
ATOM 2174 C CA . GLU A 1 267 ? -34.057 -33.486 -11.602 1.00 61.75 267 GLU A CA 1
ATOM 2175 C C . GLU A 1 267 ? -34.953 -32.303 -11.983 1.00 61.75 267 GLU A C 1
ATOM 2177 O O . GLU A 1 267 ? -35.752 -32.370 -12.913 1.00 61.75 267 GLU A O 1
ATOM 2182 N N . GLU A 1 268 ? -34.851 -31.206 -11.238 1.00 64.75 268 GLU A N 1
ATOM 2183 C CA . GLU A 1 268 ? -35.454 -29.950 -11.655 1.00 64.75 268 GLU A CA 1
ATOM 2184 C C . GLU A 1 268 ? -34.712 -29.444 -12.895 1.00 64.75 268 GLU A C 1
ATOM 2186 O O . GLU A 1 268 ? -33.496 -29.200 -12.879 1.00 64.75 268 GLU A O 1
ATOM 2191 N N . GLU A 1 269 ? -35.445 -29.288 -13.999 1.00 64.31 269 GLU A N 1
ATOM 2192 C CA . GLU A 1 269 ? -34.926 -28.671 -15.211 1.00 64.31 269 GLU A CA 1
ATOM 2193 C C . GLU A 1 269 ? -34.502 -27.232 -14.896 1.00 64.31 269 GLU A C 1
ATOM 2195 O O . GLU A 1 269 ? -35.317 -26.312 -14.822 1.00 64.31 269 GLU A O 1
ATOM 2200 N N . LYS A 1 270 ? -33.195 -27.031 -14.696 1.00 59.72 270 LYS A N 1
ATOM 2201 C CA . LYS A 1 270 ? -32.613 -25.720 -14.390 1.00 59.72 270 LYS A CA 1
ATOM 2202 C C . LYS A 1 270 ? -33.125 -24.678 -15.396 1.00 59.72 270 LYS A C 1
ATOM 2204 O O . LYS A 1 270 ? -32.837 -24.815 -16.595 1.00 59.72 270 LYS A O 1
ATOM 2209 N N . PRO A 1 271 ? -33.817 -23.608 -14.957 1.00 60.44 271 PRO A N 1
ATOM 2210 C CA . PRO A 1 271 ? -34.280 -22.576 -15.868 1.00 60.44 271 PRO A CA 1
ATOM 2211 C C . PRO A 1 271 ? -33.064 -21.967 -16.568 1.00 60.44 271 PRO A C 1
ATOM 2213 O O . PRO A 1 271 ? -32.113 -21.494 -15.943 1.00 60.44 271 PRO A O 1
ATOM 2216 N N . ARG A 1 272 ? -33.066 -22.047 -17.903 1.00 63.22 272 ARG A N 1
ATOM 2217 C CA . ARG A 1 272 ? -31.963 -21.608 -18.766 1.00 63.22 272 ARG A CA 1
ATOM 2218 C C . ARG A 1 272 ? -31.651 -20.142 -18.463 1.00 63.22 272 ARG A C 1
ATOM 2220 O O . ARG A 1 272 ? -32.437 -19.256 -18.782 1.00 63.22 272 ARG A O 1
ATOM 2227 N N . GLY A 1 273 ? -30.497 -19.909 -17.839 1.00 68.56 273 GLY A N 1
ATOM 2228 C CA . GLY A 1 273 ? -30.094 -18.596 -17.350 1.00 68.56 273 GLY A CA 1
ATOM 2229 C C . GLY A 1 273 ? -30.041 -17.512 -18.431 1.00 68.56 273 GLY A C 1
ATOM 2230 O O . GLY A 1 273 ? -29.934 -17.779 -19.631 1.00 68.56 273 GLY A O 1
ATOM 2231 N N . ILE A 1 274 ? -30.047 -16.263 -17.962 1.00 70.88 274 ILE A N 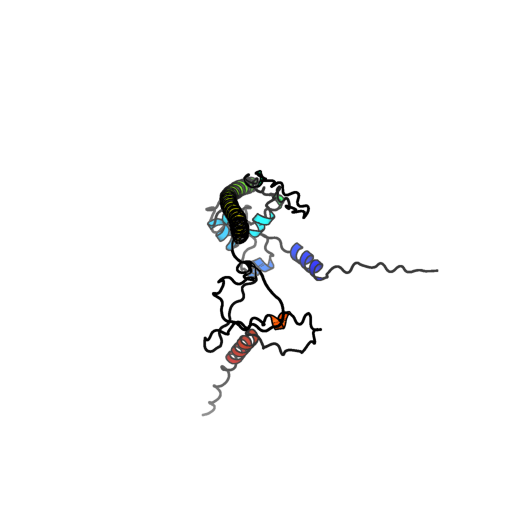1
ATOM 2232 C CA . ILE A 1 274 ? -30.013 -15.004 -18.732 1.00 70.88 274 ILE A CA 1
ATOM 2233 C C . ILE A 1 274 ? -28.940 -15.026 -19.837 1.00 70.88 274 ILE A C 1
ATOM 2235 O O . ILE A 1 274 ? -29.146 -14.494 -20.927 1.00 70.88 274 ILE A O 1
ATOM 2239 N N . PHE A 1 275 ? -27.828 -15.724 -19.602 1.00 63.97 275 PHE A N 1
ATOM 2240 C CA . PHE A 1 275 ? -26.733 -15.887 -20.556 1.00 63.97 275 PHE A CA 1
ATOM 2241 C C . PHE A 1 275 ? -27.161 -16.541 -21.882 1.00 63.97 275 PHE A C 1
ATOM 2243 O O . PHE A 1 275 ? -26.703 -16.137 -22.949 1.00 63.97 275 PHE A O 1
ATOM 2250 N N . LYS A 1 276 ? -28.095 -17.503 -21.859 1.00 69.69 276 LYS A N 1
ATOM 2251 C CA . LYS A 1 276 ? -28.611 -18.129 -23.087 1.00 69.69 276 LYS A CA 1
ATOM 2252 C C . LYS A 1 276 ? -29.484 -17.159 -23.886 1.00 69.69 276 LYS A C 1
ATOM 2254 O O . LYS A 1 276 ? -29.449 -17.186 -25.114 1.00 69.69 276 LYS A O 1
ATOM 2259 N N . LYS A 1 277 ? -30.205 -16.267 -23.194 1.00 72.19 277 LYS A N 1
ATOM 2260 C CA . LYS A 1 277 ? -30.996 -15.188 -23.804 1.00 72.19 277 LYS A CA 1
ATOM 2261 C C . LYS A 1 277 ? -30.077 -14.187 -24.511 1.00 72.19 277 LYS A C 1
ATOM 2263 O O . LYS A 1 277 ? -30.298 -13.910 -25.685 1.00 72.19 277 LYS A O 1
ATOM 2268 N N . ILE A 1 278 ? -28.988 -13.771 -23.857 1.00 73.81 278 ILE A N 1
ATOM 2269 C CA . ILE A 1 278 ? -27.954 -12.895 -24.442 1.00 73.81 278 ILE A CA 1
ATOM 2270 C C . ILE A 1 278 ? -27.271 -13.558 -25.652 1.00 73.81 278 ILE A C 1
ATOM 2272 O O . ILE A 1 278 ? -27.093 -12.936 -26.694 1.00 73.81 278 ILE A O 1
ATOM 2276 N N . MET A 1 279 ? -26.932 -14.846 -25.563 1.00 70.50 279 MET A N 1
ATOM 2277 C CA . MET A 1 279 ? -26.321 -15.572 -26.685 1.00 70.50 279 MET A CA 1
ATOM 2278 C C . MET A 1 279 ? -27.288 -15.758 -27.861 1.00 70.50 279 MET A C 1
ATOM 2280 O O . MET A 1 279 ? -26.865 -15.717 -29.016 1.00 70.50 279 MET A O 1
ATOM 2284 N N . SER A 1 280 ? -28.585 -15.940 -27.595 1.00 69.31 280 SER A N 1
ATOM 2285 C CA . SER A 1 280 ? -29.601 -16.038 -28.649 1.00 69.31 280 SER A CA 1
ATOM 2286 C C . SER A 1 280 ? -29.847 -14.706 -29.361 1.00 69.31 280 SER A C 1
ATOM 2288 O O . SER A 1 280 ? -30.009 -14.698 -30.580 1.00 69.31 280 SER A O 1
ATOM 2290 N N . THR A 1 281 ? -29.796 -13.578 -28.644 1.00 73.25 281 THR A N 1
ATOM 2291 C CA . THR A 1 281 ? -29.917 -12.248 -29.257 1.00 73.25 281 THR A CA 1
ATOM 2292 C C . THR A 1 281 ? -28.680 -11.898 -30.081 1.00 73.25 281 THR A C 1
ATOM 2294 O O . THR A 1 281 ? -28.825 -11.398 -31.192 1.00 73.25 281 THR A O 1
ATOM 2297 N N . LEU A 1 282 ? -27.477 -12.250 -29.616 1.00 67.94 282 LEU A N 1
ATOM 2298 C CA . LEU A 1 282 ? -26.239 -12.087 -30.390 1.00 67.94 282 LEU A CA 1
ATOM 2299 C C . LEU A 1 282 ? -26.219 -12.938 -31.668 1.00 67.94 282 LEU A C 1
ATOM 2301 O O . LEU A 1 282 ? -25.834 -12.436 -32.722 1.00 67.94 282 LEU A O 1
ATOM 2305 N N . LYS A 1 283 ? -26.699 -14.188 -31.614 1.00 68.75 283 LYS A N 1
ATOM 2306 C CA . LYS A 1 283 ? -26.820 -15.044 -32.810 1.00 68.75 283 LYS A CA 1
ATOM 2307 C C . LYS A 1 283 ? -27.861 -14.543 -33.817 1.00 68.75 283 LYS A C 1
ATOM 2309 O O . LYS A 1 283 ? -27.698 -14.777 -35.010 1.00 68.75 283 LYS A O 1
ATOM 2314 N N . GLY A 1 284 ? -28.914 -13.862 -33.359 1.00 59.47 284 GLY A N 1
ATOM 2315 C CA . GLY A 1 284 ? -29.935 -13.270 -34.231 1.00 59.47 284 GLY A CA 1
ATOM 2316 C C . GLY A 1 284 ? -29.476 -12.003 -34.964 1.00 59.47 284 GLY A C 1
ATOM 2317 O O . GLY A 1 284 ? -30.007 -11.689 -36.026 1.00 59.47 284 GLY A O 1
ATOM 2318 N N . ILE A 1 285 ? -28.474 -11.292 -34.436 1.00 56.97 285 ILE A N 1
ATOM 2319 C CA . ILE A 1 285 ? -27.953 -10.050 -35.033 1.00 56.97 285 ILE A CA 1
ATOM 2320 C C . ILE A 1 285 ? -27.004 -10.339 -36.207 1.00 56.97 285 ILE A C 1
ATOM 2322 O O . ILE A 1 285 ? -26.971 -9.581 -37.172 1.00 56.97 285 ILE A O 1
ATOM 2326 N N . THR A 1 286 ? -26.295 -11.470 -36.196 1.00 55.28 286 THR A N 1
ATOM 2327 C CA . THR A 1 286 ? -25.356 -11.845 -37.270 1.00 55.28 286 THR A CA 1
ATOM 2328 C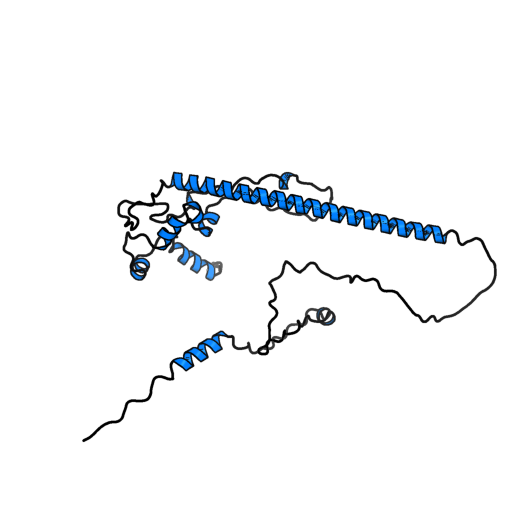 C . THR A 1 286 ? -26.021 -12.464 -38.507 1.00 55.28 286 THR A C 1
ATOM 2330 O O . THR A 1 286 ? -25.327 -12.774 -39.467 1.00 55.28 286 THR A O 1
ATOM 2333 N N . GLY A 1 287 ? -27.347 -12.657 -38.504 1.00 53.69 287 GLY A N 1
ATOM 2334 C CA . GLY A 1 287 ? -28.092 -13.328 -39.582 1.00 53.69 287 GLY A CA 1
ATOM 2335 C C . GLY A 1 287 ? -28.922 -12.418 -40.497 1.00 53.69 287 GLY A C 1
ATOM 2336 O O . GLY A 1 287 ? -29.708 -12.938 -41.279 1.00 53.69 287 GLY A O 1
ATOM 2337 N N . ARG A 1 288 ? -28.812 -11.083 -40.390 1.00 49.59 288 ARG A N 1
ATOM 2338 C CA . ARG A 1 288 ? -29.633 -10.126 -41.171 1.00 49.59 288 ARG A CA 1
ATOM 2339 C C . ARG A 1 288 ? -28.891 -9.316 -42.244 1.00 49.59 288 ARG A C 1
ATOM 2341 O O . ARG A 1 288 ? -29.525 -8.485 -42.875 1.00 49.59 288 ARG A O 1
ATOM 2348 N N . ASN A 1 289 ? -27.608 -9.583 -42.499 1.00 50.88 289 ASN A N 1
ATOM 2349 C CA . ASN A 1 289 ? -26.818 -8.899 -43.540 1.00 50.88 289 ASN A CA 1
ATOM 2350 C C . ASN A 1 289 ? -26.236 -9.880 -44.578 1.00 50.88 289 ASN A C 1
ATOM 2352 O O . ASN A 1 289 ? -25.029 -9.917 -44.808 1.00 50.88 289 ASN A O 1
ATOM 2356 N N . SER A 1 290 ? -27.082 -10.697 -45.206 1.00 51.22 290 SER A N 1
ATOM 2357 C CA . SER A 1 290 ? -26.690 -11.469 -46.392 1.00 51.22 290 SER A CA 1
ATOM 2358 C C . SER A 1 290 ? -27.907 -11.739 -47.273 1.00 51.22 290 SER A C 1
ATOM 2360 O O . SER A 1 290 ? -28.674 -12.663 -47.005 1.00 51.22 290 SER A O 1
ATOM 2362 N N . GLY A 1 291 ? -28.071 -10.919 -48.305 1.00 46.97 291 GLY A N 1
ATOM 2363 C CA . GLY A 1 291 ? -29.108 -11.058 -49.322 1.00 46.97 291 GLY A CA 1
ATOM 2364 C C . GLY A 1 291 ? -29.549 -9.688 -49.804 1.00 46.97 291 GLY A C 1
ATOM 2365 O O . GLY A 1 291 ? -30.390 -9.089 -49.151 1.00 46.97 291 GLY A O 1
ATOM 2366 N N . ASP A 1 292 ? -28.873 -9.175 -50.836 1.00 48.28 292 ASP A N 1
ATOM 2367 C CA . ASP A 1 292 ? -29.462 -8.458 -51.981 1.00 48.28 292 ASP A CA 1
ATOM 2368 C C . ASP A 1 292 ? -28.359 -7.685 -52.716 1.00 48.28 292 ASP A C 1
ATOM 2370 O O . ASP A 1 292 ? -28.076 -6.538 -52.397 1.00 48.28 292 ASP A O 1
ATOM 2374 N N . ASP A 1 293 ? -27.698 -8.349 -53.669 1.00 47.03 293 ASP A N 1
ATOM 2375 C CA . ASP A 1 293 ? -27.173 -7.707 -54.884 1.00 47.03 293 ASP A CA 1
ATOM 2376 C C . ASP A 1 293 ? -26.706 -8.789 -55.870 1.00 47.03 293 ASP A C 1
ATOM 2378 O O . ASP A 1 293 ? -25.522 -9.083 -56.030 1.00 47.03 293 ASP A O 1
ATOM 2382 N N . GLU A 1 294 ? -27.669 -9.425 -56.539 1.00 49.69 294 GLU A N 1
ATOM 2383 C CA . GLU A 1 294 ? -27.388 -10.227 -57.729 1.00 49.69 294 GLU A CA 1
ATOM 2384 C C . GLU A 1 294 ? -28.541 -10.119 -58.739 1.00 49.69 294 GLU A C 1
ATOM 2386 O O . GLU A 1 294 ? -29.350 -11.023 -58.867 1.00 49.69 294 GLU A O 1
ATOM 2391 N N . MET A 1 295 ? -28.636 -9.000 -59.470 1.00 48.03 295 MET A N 1
ATOM 2392 C CA . MET A 1 295 ? -29.243 -8.954 -60.813 1.00 48.03 295 MET A CA 1
ATOM 2393 C C . MET A 1 295 ? -28.857 -7.662 -61.547 1.00 48.03 295 MET A C 1
ATOM 2395 O O . MET A 1 295 ? -29.428 -6.604 -61.298 1.00 48.03 295 MET A O 1
ATOM 2399 N N . LYS A 1 296 ? -27.948 -7.772 -62.524 1.00 42.66 296 LYS A N 1
ATOM 2400 C CA . LYS A 1 296 ? -28.088 -7.149 -63.855 1.00 42.66 296 LYS A CA 1
ATOM 2401 C C . LYS A 1 296 ? -27.037 -7.712 -64.814 1.00 42.66 296 LYS A C 1
ATOM 2403 O O . LYS A 1 296 ? -25.839 -7.489 -64.671 1.00 42.66 296 LYS A O 1
ATOM 2408 N N . LYS A 1 297 ? -27.522 -8.468 -65.798 1.00 48.81 297 LYS A N 1
ATOM 2409 C CA . LYS A 1 297 ? -26.789 -8.990 -66.954 1.00 48.81 297 LYS A CA 1
ATOM 2410 C C . LYS A 1 297 ? -27.591 -8.574 -68.192 1.00 48.81 297 LYS A C 1
ATOM 2412 O O . LYS A 1 297 ? -28.784 -8.865 -68.206 1.00 48.81 297 LYS A O 1
ATOM 2417 N N . LYS A 1 298 ? -26.898 -8.044 -69.213 1.00 43.09 298 LYS A N 1
ATOM 2418 C CA . LYS A 1 298 ? -27.366 -7.767 -70.597 1.00 43.09 298 LYS A CA 1
ATOM 2419 C C . LYS A 1 298 ? -28.293 -6.541 -70.692 1.00 43.09 298 LYS A C 1
ATOM 2421 O O . LYS A 1 298 ? -29.133 -6.362 -69.823 1.00 43.09 298 LYS A O 1
ATOM 2426 N N . GLU A 1 299 ? -28.178 -5.633 -71.653 1.00 41.59 299 GLU A N 1
ATOM 2427 C CA . GLU A 1 299 ? -27.598 -5.634 -73.012 1.00 41.59 299 GLU A CA 1
ATOM 2428 C C . GLU A 1 299 ? -26.410 -4.680 -73.185 1.00 41.59 299 GLU A C 1
ATOM 2430 O O . GLU A 1 299 ? -26.326 -3.683 -72.434 1.00 41.59 299 GLU A O 1
#

Organism: Caenorhabditis elegans (NCBI:txid6239)

Sequence (299 aa):
MNDKQQQHQPTGRISQVTEQQQEAKFKPGRLSQNLRKALSLGPDDIPEWVYRMRRLGFYRGYPPGYLRKSLKREFATLKIYSEDHNQEEVDNDDDEEARPAPTIQSEKVHFYMGFNKTYGALRDRERGRFEVPPFDIFCEMLQTEVARDHEGTEKIRIREERHQRSELRKIREQQKEEEEQQQRDSAEKVEKEVTVDQTISEVAAAAAAVEEKPGTPEPVGRMGESISEFIGTPIFSRRDVTGTWIEDTVPSLEAFSVGIVPFEAKEEEKPRGIFKKIMSTLKGITGRNSGDDEMKKKE